Protein AF-A0A453MPT9-F1 (afdb_monomer)

Mean predicted aligned error: 16.96 Å

Sequence (307 aa):
LLLTSSPFHSLRRLLSSQIPPPNPLPHRTSALHTLTMPAQLTAALPSYSPAAKAAGGSSASCTASHFLSYPTRRLRNGVRAQVSTTETAEPAPAAPAKPVKISKKQDEGVVTNKYRPKEPYVGRCLLNTRLTGDNAPGETWHMVFSTEGEVPYREGQSIGVIADGEDKNGKPHKLRLYSIASSALGDFGDSKTVSLCVKRLVYTNDAGEVVKGVCSNFLCDLKPGSEVKITGPVGKEMLMPKDPNATIIMLATGTGIAPFRSFLWKMFFEQHEDYKFNGLAWLFLGVPTSDTLLYKEVWNSVWLYCW

Nearest PDB structures (foldseek):
  1qfy-assembly1_A  TM=9.930E-01  e=3.902E-39  Pisum sativum
  1qga-assembly2_B  TM=1.000E+00  e=2.855E-37  Pisum sativum
  3vo1-assembly2_B  TM=9.955E-01  e=2.399E-37  Zea mays
  3w5u-assembly4_G  TM=9.988E-01  e=4.542E-37  Zea mays
  1frq-assembly1_A  TM=9.993E-01  e=1.042E-35  Spinacia oleracea

Solvent-accessible surface area (backbone atoms only — not comparable to full-atom values): 19860 Å² total; per-residue (Å²): 139,84,90,86,88,87,87,83,79,74,71,77,72,76,73,77,82,81,79,82,85,85,81,83,80,80,85,84,79,85,80,87,78,91,81,82,87,86,81,89,85,89,84,90,81,88,86,90,84,86,88,86,86,85,86,85,84,86,85,86,87,84,85,89,84,90,84,82,90,87,84,92,89,85,89,85,90,85,88,83,86,85,83,88,78,93,73,89,79,74,84,76,78,80,74,80,77,70,90,73,79,86,68,66,39,62,60,81,88,64,54,61,58,76,24,41,90,93,57,46,44,77,26,33,30,67,44,66,45,74,58,36,44,92,86,29,98,57,54,32,29,41,34,33,29,41,41,82,48,75,64,67,49,55,40,28,21,24,35,27,40,37,40,87,66,60,43,101,82,74,40,73,43,75,65,45,78,44,46,26,28,27,28,52,36,14,92,82,66,72,33,29,38,49,27,40,48,46,56,49,43,69,48,67,47,98,88,69,49,81,45,68,39,67,54,37,44,50,62,70,67,50,49,65,73,40,76,43,39,35,22,24,29,35,76,72,84,56,38,51,63,60,58,41,63,48,75,44,79,44,84,25,49,66,60,57,40,15,30,53,44,4,46,49,37,51,48,71,76,47,89,46,96,92,50,66,59,72,40,48,79,45,67,47,62,52,56,97,46,81,44,50,49,68,63,54,72,63,42,58,74,61,79,51,78,82,114

Radius of gyration: 33.03 Å; Cα contacts (8 Å, |Δi|>4): 433; chains: 1; bounding box: 97×91×76 Å

pLDDT: mean 73.42, std 28.48, range [23.48, 98.19]

Foldseek 3Di:
DDDDDDPPPPPPPPPPPDDDDDDDDDDDDDDDDDDDDDDDDDDDDDDDDDDDDDDDDDDDDDDDDDDDDDDDDDDDDDDDDDDDDDDDDDDDPDDPPDPDDDDQFPCVPAWKWPDDPVGFDKWFWADKAWQFDPPAPWTKIKTKIFQQLVAQHAFFWWKWWFFDDADPVRHTRDTDIFTWQAGCCGPVNNNGMTMGIAIWDWDADPVRDIDGDRPRVRRNPHDGGDIIGITIRDDDPRGHGLDLADEAEAEEEQRSCRSVSNVCCCAPVDDDPSHHRPHHYAYEYDYDDPSSPGPVVVCVVVVHDHD

Secondary structure (DSSP, 8-state):
--------SSGGGSSSS--PPPPPPPP-----------------------------------------------------PPPP-----PPPPPPPPP-----SB--TT----SBBTTB-EEEEEEEEEE-S-TTSSS-EEEEEEE-TT-S---TT-EEEEE-SSB-TTSPBPPPEEEEB-S-TTTTTTSSSEEEEEEE--EEE-TTS-EEEPHHHHHHHHPPTT-EEEEEEEE-STTPPBS-TT--EEEEEEGGGGHHHHHHHIIIII---SS----S-EEEEEE-SSGGG-TTHHHHHHTT----

InterPro domains:
  IPR001433 Oxidoreductase FAD/NAD(P)-binding [PF00175] (250-302)
  IPR001709 Flavoprotein pyridine nucleotide cytochrome reductase [PR00371] (153-163)
  IPR001709 Flavoprotein pyridine nucleotide cytochrome reductase [PR00371] (176-183)
  IPR001709 Flavoprotein pyridine nucleotide cytochrome reductase [PR00371] (213-222)
  IPR001709 Flavoprotein pyridine nucleotide cytochrome reductase [PR00371] (249-268)
  IPR001709 Flavoprotein pyridine nucleotide cytochrome reductase [PR00371] (279-288)
  IPR015701 Ferredoxin--NADP reductase [PTHR43314] (74-301)
  IPR017927 FAD-binding domain, ferredoxin reductase-type [PS51384] (118-240)
  IPR017938 Riboflavin synthase-like beta-barrel [SSF63380] (96-241)
  IPR039261 Ferredoxin-NADP reductase (FNR), nucleotide-binding domain [G3DSA:3.40.50.80] (235-303)
  IPR039261 Ferredoxin-NADP reductase (FNR), nucleotide-binding domain [SSF52343] (238-301)

Structure (mmCIF, N/CA/C/O backbone):
data_AF-A0A453MPT9-F1
#
_entry.id   AF-A0A453MPT9-F1
#
loop_
_atom_site.group_PDB
_atom_site.id
_atom_site.type_symbol
_atom_site.label_atom_id
_atom_site.label_alt_id
_atom_site.label_comp_id
_atom_site.label_asym_id
_atom_site.label_entity_id
_atom_site.label_seq_id
_atom_site.pdbx_PDB_ins_code
_atom_site.Cartn_x
_atom_site.Cartn_y
_atom_site.Cartn_z
_atom_site.occupancy
_atom_site.B_iso_or_equiv
_atom_site.auth_seq_id
_atom_site.auth_comp_id
_atom_site.auth_asym_id
_atom_site.auth_atom_id
_atom_site.pdbx_PDB_model_num
ATOM 1 N N . LEU A 1 1 ? 52.810 -19.671 -9.642 1.00 31.64 1 LEU A N 1
ATOM 2 C CA . LEU A 1 1 ? 52.632 -20.724 -10.670 1.00 31.64 1 LEU A CA 1
ATOM 3 C C . LEU A 1 1 ? 51.348 -21.466 -10.314 1.00 31.64 1 LEU A C 1
ATOM 5 O O . LEU A 1 1 ? 51.262 -21.863 -9.168 1.00 31.64 1 LEU A O 1
ATOM 9 N N . LEU A 1 2 ? 50.303 -21.647 -11.118 1.00 32.50 2 LEU A N 1
ATOM 10 C CA . LEU A 1 2 ? 49.997 -21.396 -12.528 1.00 32.50 2 LEU A CA 1
ATOM 11 C C . LEU A 1 2 ? 48.450 -21.373 -12.651 1.00 32.50 2 LEU A C 1
ATOM 13 O O . LEU A 1 2 ? 47.768 -22.084 -11.918 1.00 32.50 2 LEU A O 1
ATOM 17 N N . LEU A 1 3 ? 47.929 -20.539 -13.556 1.00 36.03 3 LEU A N 1
ATOM 18 C CA . LEU A 1 3 ? 46.519 -20.412 -13.959 1.00 36.03 3 LEU A CA 1
ATOM 19 C C . LEU A 1 3 ? 46.036 -21.595 -14.820 1.00 36.03 3 LEU A C 1
ATOM 21 O O . LEU A 1 3 ? 46.853 -22.123 -15.561 1.00 36.03 3 LEU A O 1
ATOM 25 N N . THR A 1 4 ? 44.724 -21.894 -14.824 1.00 34.59 4 THR A N 1
ATOM 26 C CA . THR A 1 4 ? 43.871 -22.291 -15.992 1.00 34.59 4 THR A CA 1
ATOM 27 C C . THR A 1 4 ? 42.385 -22.260 -15.541 1.00 34.59 4 THR A C 1
ATOM 29 O O . THR A 1 4 ? 42.042 -22.878 -14.543 1.00 34.59 4 THR A O 1
ATOM 32 N N . SER A 1 5 ? 41.530 -21.306 -15.945 1.00 35.78 5 SER A N 1
ATOM 33 C CA . SER A 1 5 ? 40.740 -21.118 -17.189 1.00 35.78 5 SER A CA 1
ATOM 34 C C . SER A 1 5 ? 39.529 -22.061 -17.383 1.00 35.78 5 SER A C 1
ATOM 36 O O . SER A 1 5 ? 39.683 -23.238 -17.695 1.00 35.78 5 SER A O 1
ATOM 38 N N . SER A 1 6 ? 38.326 -21.487 -17.256 1.00 37.50 6 SER A N 1
ATOM 39 C CA . SER A 1 6 ? 36.977 -22.050 -17.465 1.00 37.50 6 SER A CA 1
ATOM 40 C C . SER A 1 6 ? 36.623 -22.366 -18.932 1.00 37.50 6 SER A C 1
ATOM 42 O O . SER A 1 6 ? 37.206 -21.765 -19.834 1.00 37.50 6 SER A O 1
ATOM 44 N N . PRO A 1 7 ? 35.524 -23.115 -19.182 1.00 39.53 7 PRO A N 1
ATOM 45 C CA . PRO A 1 7 ? 34.741 -22.947 -20.408 1.00 39.53 7 PRO A CA 1
ATOM 46 C C . PRO A 1 7 ? 33.221 -22.907 -20.127 1.00 39.53 7 PRO A C 1
ATOM 48 O O . PRO A 1 7 ? 32.542 -23.924 -20.175 1.00 39.53 7 PRO A O 1
ATOM 51 N N . PHE A 1 8 ? 32.654 -21.720 -19.877 1.00 38.16 8 PHE A N 1
ATOM 52 C CA . PHE A 1 8 ? 31.188 -21.517 -19.779 1.00 38.16 8 PHE A CA 1
ATOM 53 C C . PHE A 1 8 ? 30.593 -20.764 -20.986 1.00 38.16 8 PHE A C 1
ATOM 55 O O . PHE A 1 8 ? 29.411 -20.436 -21.015 1.00 38.16 8 PHE A O 1
ATOM 62 N N . HIS A 1 9 ? 31.404 -20.494 -22.015 1.00 38.31 9 HIS A N 1
ATOM 63 C CA . HIS A 1 9 ? 31.029 -19.621 -23.134 1.00 38.31 9 HIS A CA 1
ATOM 64 C C . HIS A 1 9 ? 30.411 -20.333 -24.355 1.00 38.31 9 HIS A C 1
ATOM 66 O O . HIS A 1 9 ? 29.986 -19.659 -25.289 1.00 38.31 9 HIS A O 1
ATOM 72 N N . SER A 1 10 ? 30.314 -21.670 -24.367 1.00 37.16 10 SER A N 1
ATOM 73 C CA . SER A 1 10 ? 29.864 -22.413 -25.562 1.00 37.16 10 SER A CA 1
ATOM 74 C C . SER A 1 10 ? 28.363 -22.757 -25.579 1.00 37.16 10 SER A C 1
ATOM 76 O O . SER A 1 10 ? 27.806 -23.036 -26.636 1.00 37.16 10 SER A O 1
ATOM 78 N N . LEU A 1 11 ? 27.649 -22.672 -24.447 1.00 36.50 11 LEU A N 1
ATOM 79 C CA . LEU A 1 11 ? 26.245 -23.117 -24.392 1.00 36.50 11 LEU A CA 1
ATOM 80 C C . LEU A 1 11 ? 25.227 -22.063 -24.873 1.00 36.50 11 LEU A C 1
ATOM 82 O O . LEU A 1 11 ? 24.086 -22.390 -25.183 1.00 36.50 11 LEU A O 1
ATOM 86 N N . ARG A 1 12 ? 25.633 -20.790 -24.982 1.00 39.94 12 ARG A N 1
ATOM 87 C CA . ARG A 1 12 ? 24.727 -19.667 -25.294 1.00 39.94 12 ARG A CA 1
ATOM 88 C C . ARG A 1 12 ? 24.434 -19.483 -26.790 1.00 39.94 12 ARG A C 1
ATOM 90 O O . ARG A 1 12 ? 23.549 -18.709 -27.134 1.00 39.94 12 ARG A O 1
ATOM 97 N N . ARG A 1 13 ? 25.149 -20.182 -27.684 1.00 37.41 13 ARG A N 1
ATOM 98 C CA . ARG A 1 13 ? 24.958 -20.086 -29.149 1.00 37.41 13 ARG A CA 1
ATOM 99 C C . ARG A 1 13 ? 24.081 -21.178 -29.762 1.00 37.41 13 ARG A C 1
ATOM 101 O O . ARG A 1 13 ? 23.668 -21.015 -30.902 1.00 37.41 13 ARG A O 1
ATOM 108 N N . LEU A 1 14 ? 23.766 -22.247 -29.031 1.00 36.59 14 LEU A N 1
ATOM 109 C CA . LEU A 1 14 ? 23.034 -23.404 -29.573 1.00 36.59 14 LEU A CA 1
ATOM 110 C C . LEU A 1 14 ? 21.526 -23.415 -29.273 1.00 36.59 14 LEU A C 1
ATOM 112 O O . LEU A 1 14 ? 20.810 -24.226 -29.842 1.00 36.59 14 LEU A O 1
ATOM 116 N N . LEU A 1 15 ? 21.023 -22.490 -28.449 1.00 36.97 15 LEU A N 1
ATOM 117 C CA . LEU A 1 15 ? 19.592 -22.385 -28.108 1.00 36.97 15 LEU A CA 1
ATOM 118 C C . LEU A 1 15 ? 18.859 -21.229 -28.815 1.00 36.97 15 LEU A C 1
ATOM 120 O O . LEU A 1 15 ? 17.663 -21.055 -28.623 1.00 36.97 15 LEU A O 1
ATOM 124 N N . SER A 1 16 ? 19.551 -20.445 -29.651 1.00 40.00 16 SER A N 1
ATOM 125 C CA . SER A 1 16 ? 18.980 -19.254 -30.305 1.00 40.00 16 SER A CA 1
ATOM 126 C C . SER A 1 16 ? 18.374 -19.514 -31.696 1.00 40.00 16 SER A C 1
ATOM 128 O O . SER A 1 16 ? 17.962 -18.558 -32.349 1.00 40.00 16 SER A O 1
ATOM 130 N N . SER A 1 17 ? 18.334 -20.760 -32.183 1.00 40.44 17 SER A N 1
ATOM 131 C CA . SER A 1 17 ? 17.949 -21.071 -33.573 1.00 40.44 17 SER A CA 1
ATOM 132 C C . SER A 1 17 ? 16.624 -21.822 -33.752 1.00 40.44 17 SER A C 1
ATOM 134 O O . SER A 1 17 ? 16.308 -22.186 -34.881 1.00 40.44 17 SER A O 1
ATOM 136 N N . GLN A 1 18 ? 15.815 -22.030 -32.705 1.00 41.56 18 GLN A N 1
ATOM 137 C CA . GLN A 1 18 ? 14.503 -22.686 -32.844 1.00 41.56 18 GLN A CA 1
ATOM 138 C C . GLN A 1 18 ? 13.386 -22.017 -32.036 1.00 41.56 18 GLN A C 1
ATOM 140 O O . GLN A 1 18 ? 12.886 -22.587 -31.071 1.00 41.56 18 GLN A O 1
ATOM 145 N N . ILE A 1 19 ? 12.953 -20.823 -32.451 1.00 43.88 19 ILE A N 1
ATOM 146 C CA . ILE A 1 19 ? 11.651 -20.274 -32.038 1.00 43.88 19 ILE A CA 1
ATOM 147 C C . ILE A 1 19 ? 10.990 -19.599 -33.258 1.00 43.88 19 ILE A C 1
ATOM 149 O O . ILE A 1 19 ? 11.558 -18.640 -33.782 1.00 43.88 19 ILE A O 1
ATOM 153 N N . PRO A 1 20 ? 9.829 -20.083 -33.749 1.00 49.19 20 PRO A N 1
ATOM 154 C CA . PRO A 1 20 ? 9.064 -19.412 -34.803 1.00 49.19 20 PRO A CA 1
ATOM 155 C C . PRO A 1 20 ? 8.333 -18.161 -34.266 1.00 49.19 20 PRO A C 1
ATOM 157 O O . PRO A 1 20 ? 8.019 -18.104 -33.074 1.00 49.19 20 PRO A O 1
ATOM 160 N N . PRO A 1 21 ? 8.046 -17.150 -35.112 1.00 58.34 21 PRO A N 1
ATOM 161 C CA . PRO A 1 21 ? 7.412 -15.907 -34.671 1.00 58.34 21 PRO A CA 1
ATOM 162 C C . PRO A 1 21 ? 5.945 -16.120 -34.243 1.00 58.34 21 PRO A C 1
ATOM 164 O O . PRO A 1 21 ? 5.265 -16.986 -34.800 1.00 58.34 21 PRO A O 1
ATOM 167 N N . PRO A 1 22 ? 5.422 -15.330 -33.284 1.00 52.31 22 PRO A N 1
ATOM 168 C CA . PRO A 1 22 ? 4.025 -15.420 -32.868 1.00 52.31 22 PRO A CA 1
ATOM 169 C C . PRO A 1 22 ? 3.072 -14.867 -33.942 1.00 52.31 22 PRO A C 1
ATOM 171 O O . PRO A 1 22 ? 3.289 -13.787 -34.493 1.00 52.31 22 PRO A O 1
ATOM 174 N N . ASN A 1 23 ? 1.992 -15.609 -34.210 1.00 47.53 23 ASN A N 1
ATOM 175 C CA . ASN A 1 23 ? 0.897 -15.199 -35.094 1.00 47.53 23 ASN A CA 1
ATOM 176 C C . ASN A 1 23 ? 0.105 -14.008 -34.512 1.00 47.53 23 ASN A C 1
ATOM 178 O O . ASN A 1 23 ? -0.136 -13.973 -33.302 1.00 47.53 23 ASN A O 1
ATOM 182 N N . PRO A 1 24 ? -0.373 -13.071 -35.353 1.00 43.81 24 PRO A N 1
ATOM 183 C CA . PRO A 1 24 ? -1.237 -11.978 -34.917 1.00 43.81 24 PRO A CA 1
ATOM 184 C C . PRO A 1 24 ? -2.656 -12.477 -34.589 1.00 43.81 24 PRO A C 1
ATOM 186 O O . PRO A 1 24 ? -3.247 -13.259 -35.335 1.00 43.81 24 PRO A O 1
ATOM 189 N N . LEU A 1 25 ? -3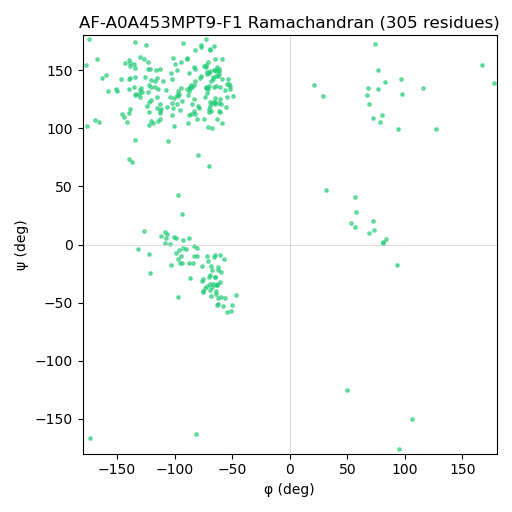.210 -12.013 -33.463 1.00 42.69 25 LEU A N 1
ATOM 190 C CA . LEU A 1 25 ? -4.594 -12.283 -33.049 1.00 42.69 25 LEU A CA 1
ATOM 191 C C . LEU A 1 25 ? -5.609 -11.518 -33.930 1.00 42.69 25 LEU A C 1
ATOM 193 O O . LEU A 1 25 ? -5.308 -10.415 -34.391 1.00 42.69 25 LEU A O 1
ATOM 197 N N . PRO A 1 26 ? -6.814 -12.076 -34.163 1.00 38.81 26 PRO A N 1
ATOM 198 C CA . PRO A 1 26 ? -7.750 -11.574 -35.164 1.00 38.81 26 PRO A CA 1
ATOM 199 C C . PRO A 1 26 ? -8.519 -10.319 -34.724 1.00 38.81 26 PRO A C 1
ATOM 201 O O . PRO A 1 26 ? -8.952 -10.181 -33.580 1.00 38.81 26 PRO A O 1
ATOM 204 N N . HIS A 1 27 ? -8.741 -9.434 -35.698 1.00 33.56 27 HIS A N 1
ATOM 205 C CA . HIS A 1 27 ? -9.574 -8.238 -35.617 1.00 33.56 27 HIS A CA 1
ATOM 206 C C . HIS A 1 27 ? -11.003 -8.560 -35.159 1.00 33.56 27 HIS A C 1
ATOM 208 O O . HIS A 1 27 ? -11.699 -9.369 -35.772 1.00 33.56 27 HIS A O 1
ATOM 214 N N . ARG A 1 28 ? -11.468 -7.873 -34.110 1.00 31.25 28 ARG A N 1
ATOM 215 C CA . ARG A 1 28 ? -12.868 -7.904 -33.679 1.00 31.25 28 ARG A CA 1
ATOM 216 C C . ARG A 1 28 ? -13.636 -6.817 -34.433 1.00 31.25 28 ARG A C 1
ATOM 218 O O . ARG A 1 28 ? -13.485 -5.631 -34.159 1.00 31.25 28 ARG A O 1
ATOM 225 N N . THR A 1 29 ? -14.427 -7.233 -35.412 1.00 30.02 29 THR A N 1
ATOM 226 C CA . THR A 1 29 ? -15.409 -6.411 -36.121 1.00 30.02 29 THR A CA 1
ATOM 227 C C . THR A 1 29 ? -16.571 -6.056 -35.187 1.00 30.02 29 THR A C 1
ATOM 229 O O . THR A 1 29 ? -17.231 -6.934 -34.636 1.00 30.02 29 THR A O 1
ATOM 232 N N . SER A 1 30 ? -16.829 -4.758 -35.004 1.00 29.62 30 SER A N 1
ATOM 233 C CA . SER A 1 30 ? -18.042 -4.251 -34.352 1.00 29.62 30 SER A CA 1
ATOM 234 C C . SER A 1 30 ? -19.231 -4.382 -35.302 1.00 29.62 30 SER A C 1
ATOM 236 O O . SER A 1 30 ? -19.336 -3.633 -36.272 1.00 29.62 30 SER A O 1
ATOM 238 N N . ALA A 1 31 ? -20.139 -5.312 -35.013 1.00 31.73 31 ALA A N 1
ATOM 239 C CA . ALA A 1 31 ? -21.479 -5.317 -35.582 1.00 31.73 31 ALA A CA 1
ATOM 240 C C . ALA A 1 31 ? -22.398 -4.466 -34.692 1.00 31.73 31 ALA A C 1
ATOM 242 O O . ALA A 1 31 ? -22.682 -4.814 -33.546 1.00 31.73 31 ALA A O 1
ATOM 243 N N . LEU A 1 32 ? -22.823 -3.326 -35.235 1.00 30.97 32 LEU A N 1
ATOM 244 C CA . LEU A 1 32 ? -23.905 -2.492 -34.723 1.00 30.97 32 LEU A CA 1
ATOM 245 C C . LEU A 1 32 ? -25.221 -3.270 -34.819 1.00 30.97 32 LEU A C 1
ATOM 247 O O . LEU A 1 32 ? -25.628 -3.652 -35.913 1.00 30.97 32 LEU A O 1
ATOM 251 N N . HIS A 1 33 ? -25.906 -3.459 -33.694 1.00 30.70 33 HIS A N 1
ATOM 252 C CA . HIS A 1 33 ? -27.327 -3.787 -33.689 1.00 30.70 33 HIS A CA 1
ATOM 253 C C . HIS A 1 33 ? -28.075 -2.730 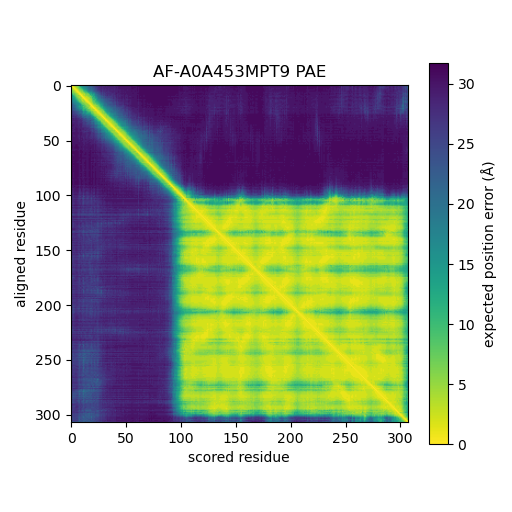-32.880 1.00 30.70 33 HIS A C 1
ATOM 255 O O . HIS A 1 33 ? -28.042 -2.690 -31.652 1.00 30.70 33 HIS A O 1
ATOM 261 N N . THR A 1 34 ? -28.717 -1.845 -33.634 1.00 29.08 34 THR A N 1
ATOM 262 C CA . THR A 1 34 ? -29.721 -0.875 -33.216 1.00 29.08 34 THR A CA 1
ATOM 263 C C . THR A 1 34 ? -30.918 -1.620 -32.636 1.00 29.08 34 THR A C 1
ATOM 265 O O . THR A 1 34 ? -31.530 -2.420 -33.343 1.00 29.08 34 THR A O 1
ATOM 268 N N . LEU A 1 35 ? -31.286 -1.350 -31.382 1.00 30.17 35 LEU A N 1
ATOM 269 C CA . LEU A 1 35 ? -32.606 -1.706 -30.867 1.00 30.17 35 LEU A CA 1
ATOM 270 C C . LEU A 1 35 ? -33.227 -0.540 -30.098 1.00 30.17 35 LEU A C 1
ATOM 272 O O . LEU A 1 35 ? -32.617 0.111 -29.253 1.00 30.17 35 LEU A O 1
ATOM 276 N N . THR A 1 36 ? -34.454 -0.290 -30.520 1.00 28.16 36 THR A N 1
ATOM 277 C CA . THR A 1 36 ? -35.330 0.856 -30.337 1.00 28.16 36 THR A CA 1
ATOM 278 C C . THR A 1 36 ? -35.968 0.884 -28.947 1.00 28.16 36 THR A C 1
ATOM 280 O O . THR A 1 36 ? -36.325 -0.154 -28.394 1.00 28.16 36 THR A O 1
ATOM 283 N N . MET A 1 37 ? -36.153 2.093 -28.410 1.00 32.22 37 MET A N 1
ATOM 284 C CA . MET A 1 37 ? -36.961 2.378 -27.217 1.00 32.22 37 MET A CA 1
ATOM 285 C C . MET A 1 37 ? -38.452 2.075 -27.428 1.00 32.22 37 MET A C 1
ATOM 287 O O . MET A 1 37 ? -38.953 2.177 -28.549 1.00 32.22 37 MET A O 1
ATOM 291 N N . PRO A 1 38 ? -39.196 1.891 -26.327 1.00 37.66 38 PRO A N 1
ATOM 292 C CA . PRO A 1 38 ? -40.437 2.640 -26.187 1.00 37.66 38 PRO A CA 1
ATOM 293 C C . PRO A 1 38 ? -40.525 3.411 -24.863 1.00 37.66 38 PRO A C 1
ATOM 295 O O . PRO A 1 38 ? -39.800 3.176 -23.900 1.00 37.66 38 PRO A O 1
ATOM 298 N N . ALA A 1 39 ? -41.410 4.399 -24.896 1.00 30.80 39 ALA A N 1
ATOM 299 C CA . ALA A 1 39 ? -41.482 5.562 -24.037 1.00 30.80 39 ALA A CA 1
ATOM 300 C C . ALA A 1 39 ? -42.316 5.384 -22.749 1.00 30.80 39 ALA A C 1
ATOM 302 O O . ALA A 1 39 ? -43.237 4.579 -22.696 1.00 30.80 39 ALA A O 1
ATOM 303 N N . GLN A 1 40 ? -42.020 6.287 -21.801 1.00 27.97 40 GLN A N 1
ATOM 304 C CA . GLN A 1 40 ? -42.897 6.946 -20.814 1.00 27.97 40 GLN A CA 1
ATOM 305 C C . GLN A 1 40 ? -43.529 6.143 -19.658 1.00 27.97 40 GLN A C 1
ATOM 307 O O . GLN A 1 40 ? -44.443 5.352 -19.846 1.00 27.97 40 GLN A O 1
A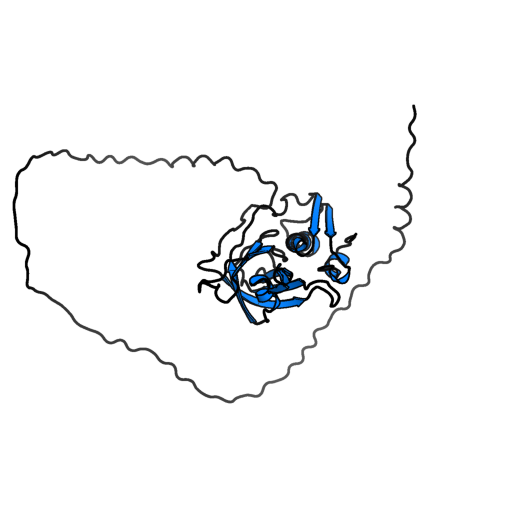TOM 312 N N . LEU A 1 41 ? -43.212 6.579 -18.428 1.00 28.72 41 LEU A N 1
ATOM 313 C CA . LEU A 1 41 ? -44.229 7.167 -17.546 1.00 28.72 41 LEU A CA 1
ATOM 314 C C . LEU A 1 41 ? -43.611 8.214 -16.597 1.00 28.72 41 LEU A C 1
ATOM 316 O O . LEU A 1 41 ? -42.570 8.004 -15.982 1.00 28.72 41 LEU A O 1
ATOM 320 N N . THR A 1 42 ? -44.273 9.363 -16.529 1.00 27.31 42 THR A N 1
ATOM 321 C CA . THR A 1 42 ? -43.977 10.579 -15.764 1.00 27.31 42 THR A CA 1
ATOM 322 C C . THR A 1 42 ? -44.445 10.494 -14.309 1.00 27.31 42 THR A C 1
ATOM 324 O O . THR A 1 42 ? -45.578 10.082 -14.071 1.00 27.31 42 THR A O 1
ATOM 327 N N . ALA A 1 43 ? -43.664 11.021 -13.360 1.00 29.56 43 ALA A N 1
ATOM 328 C CA . ALA A 1 43 ? -44.180 11.546 -12.091 1.00 29.56 43 ALA A CA 1
ATOM 329 C C . ALA A 1 43 ? -43.274 12.675 -11.565 1.00 29.56 43 ALA A C 1
ATOM 331 O O . ALA A 1 43 ? -42.049 12.588 -11.613 1.00 29.56 43 ALA A O 1
ATOM 332 N N . ALA A 1 44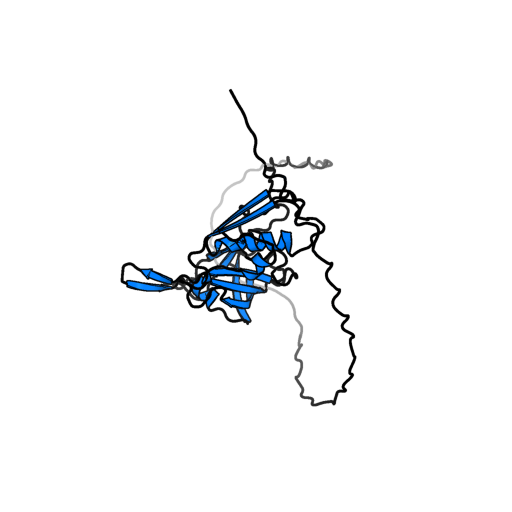 ? -43.917 13.759 -11.138 1.00 28.88 44 ALA A N 1
ATOM 333 C CA . ALA A 1 44 ? -43.367 15.081 -10.877 1.00 28.88 44 ALA A CA 1
ATOM 334 C C . ALA A 1 44 ? -42.720 15.239 -9.486 1.00 28.88 44 ALA A C 1
ATOM 336 O O . ALA A 1 44 ? -43.157 14.625 -8.516 1.00 28.88 44 ALA A O 1
ATOM 337 N N . LEU A 1 45 ? -41.751 16.155 -9.381 1.00 31.03 45 LEU A N 1
ATOM 338 C CA . LEU A 1 45 ? -41.280 16.752 -8.126 1.00 31.03 45 LEU A CA 1
ATOM 339 C C . LEU A 1 45 ? -41.267 18.285 -8.276 1.00 31.03 45 LEU A C 1
ATOM 341 O O . LEU A 1 45 ? -40.772 18.774 -9.295 1.00 31.03 45 LEU A O 1
ATOM 345 N N . PRO A 1 46 ? -41.794 19.058 -7.308 1.00 32.84 46 PRO A N 1
ATOM 346 C CA . PRO A 1 46 ? -41.776 20.513 -7.368 1.00 32.84 46 PRO A CA 1
ATOM 347 C C . PRO A 1 46 ? -40.481 21.111 -6.797 1.00 32.84 46 PRO A C 1
ATOM 349 O O . PRO A 1 46 ? -40.002 20.749 -5.724 1.00 32.84 46 PRO A O 1
ATOM 352 N N . SER A 1 47 ? -39.962 22.085 -7.539 1.00 26.78 47 SER A N 1
ATOM 353 C CA . SER A 1 47 ? -38.923 23.055 -7.187 1.00 26.78 47 SER A CA 1
ATOM 354 C C . SER A 1 47 ? -39.385 24.039 -6.104 1.00 26.78 47 SER A C 1
ATOM 356 O O . SER A 1 47 ? -40.517 24.520 -6.174 1.00 26.78 47 SER A O 1
ATOM 358 N N . TYR A 1 48 ? -38.501 24.423 -5.172 1.00 25.97 48 TYR A N 1
ATOM 359 C CA . TYR A 1 48 ? -38.776 25.481 -4.190 1.00 25.97 48 TYR A CA 1
ATOM 360 C C . TYR A 1 48 ? -37.571 26.402 -3.938 1.00 25.97 48 TYR A C 1
ATOM 362 O O . TYR A 1 48 ? -36.553 25.984 -3.390 1.00 25.97 48 TYR A O 1
ATOM 370 N N . SER A 1 49 ? -37.720 27.666 -4.341 1.00 29.17 49 SER A N 1
ATOM 371 C CA . SER A 1 49 ? -37.156 28.930 -3.808 1.00 29.17 49 SER A CA 1
ATOM 372 C C . SER A 1 49 ? -37.408 30.022 -4.864 1.00 29.17 49 SER A C 1
ATOM 374 O O . SER A 1 49 ? -37.503 29.655 -6.036 1.00 29.17 49 SER A O 1
ATOM 376 N N . PRO A 1 50 ? -37.498 31.335 -4.547 1.00 38.03 50 PRO A N 1
ATOM 377 C CA . PRO A 1 50 ? -37.062 32.029 -3.326 1.00 38.03 50 PRO A CA 1
ATOM 378 C C . PRO A 1 50 ? -38.111 33.017 -2.750 1.00 38.03 50 PRO A C 1
ATOM 380 O O . PRO A 1 50 ? -39.119 33.322 -3.381 1.00 38.03 50 PRO A O 1
ATOM 383 N N . ALA A 1 51 ? -37.848 33.601 -1.576 1.00 29.47 51 ALA A N 1
ATOM 384 C CA . ALA A 1 51 ? -38.525 34.831 -1.154 1.00 29.47 51 ALA A CA 1
ATOM 385 C C . ALA A 1 51 ? -37.588 35.725 -0.331 1.00 29.47 51 ALA A C 1
ATOM 387 O O . ALA A 1 51 ? -37.216 35.402 0.794 1.00 29.47 51 ALA A O 1
ATOM 388 N N . ALA A 1 52 ? -37.241 36.871 -0.913 1.00 28.00 52 ALA A N 1
ATOM 389 C CA . ALA A 1 52 ? -36.683 38.033 -0.238 1.00 28.00 52 ALA A CA 1
ATOM 390 C C . ALA A 1 52 ? -37.798 39.077 -0.069 1.00 28.00 52 ALA A C 1
ATOM 392 O O . ALA A 1 52 ? -38.605 39.265 -0.983 1.00 28.00 52 ALA A O 1
ATOM 393 N N . LYS A 1 53 ? -37.825 39.801 1.056 1.00 27.62 53 LYS A N 1
ATOM 394 C CA . LYS A 1 53 ? -38.519 41.093 1.154 1.00 27.62 53 LYS A CA 1
ATOM 395 C C . LYS A 1 53 ? -37.803 42.045 2.113 1.00 27.62 53 LYS A C 1
ATOM 397 O O . LYS A 1 53 ? -37.232 41.630 3.113 1.00 27.62 53 LYS A O 1
ATOM 402 N N . ALA A 1 54 ? -37.815 43.307 1.702 1.00 26.44 54 ALA A N 1
ATOM 403 C CA . ALA A 1 54 ? -36.990 44.434 2.116 1.00 26.44 54 ALA A CA 1
ATOM 404 C C . ALA A 1 54 ? -37.430 45.172 3.404 1.00 26.44 54 ALA A C 1
ATOM 406 O O . ALA A 1 54 ? -38.589 45.089 3.797 1.00 26.44 54 ALA A O 1
ATOM 407 N N . ALA A 1 55 ? -36.508 46.025 3.890 1.00 26.91 55 ALA A N 1
ATOM 408 C CA . ALA A 1 55 ? -36.667 47.478 4.136 1.00 26.91 55 ALA A CA 1
ATOM 409 C C . ALA A 1 55 ? -36.581 48.022 5.587 1.00 26.91 55 ALA A C 1
ATOM 411 O O . ALA A 1 55 ? -37.266 47.552 6.486 1.00 26.91 55 ALA A O 1
ATOM 412 N N . GLY A 1 56 ? -35.820 49.129 5.716 1.00 24.75 56 GLY A N 1
ATOM 413 C CA . GLY A 1 56 ? -35.836 50.142 6.797 1.00 24.75 56 GLY A CA 1
ATOM 414 C C . GLY A 1 56 ? -34.762 49.936 7.879 1.00 24.75 56 GLY A C 1
ATOM 415 O O . GLY A 1 56 ? -34.635 48.842 8.395 1.00 24.75 56 GLY A O 1
ATOM 416 N N . GLY A 1 57 ? -33.915 50.879 8.307 1.00 24.00 57 GLY A N 1
ATOM 417 C CA . GLY A 1 57 ? -33.903 52.335 8.178 1.00 24.00 57 GLY A CA 1
ATOM 418 C C . GLY A 1 57 ? -33.756 53.004 9.560 1.00 24.00 57 GLY A C 1
ATOM 419 O O . GLY A 1 57 ? -34.753 53.191 10.238 1.00 24.00 57 GLY A O 1
ATOM 420 N N . SER A 1 58 ? -32.527 53.424 9.904 1.00 24.77 58 SER A N 1
ATOM 421 C CA . SER A 1 58 ? -32.133 54.568 10.773 1.00 24.77 58 SER A CA 1
ATOM 422 C C . SER A 1 58 ? -32.382 54.633 12.309 1.00 24.77 58 SER A C 1
ATOM 424 O O . SER A 1 58 ? -33.484 54.477 12.811 1.00 24.77 58 SER A O 1
ATOM 426 N N . SER A 1 59 ? -31.294 55.069 12.979 1.00 27.61 59 SER A N 1
ATOM 427 C CA . SER A 1 59 ? -31.144 56.041 14.094 1.00 27.61 59 SER A CA 1
ATOM 428 C C . SER A 1 59 ? -31.409 55.691 15.578 1.00 27.61 59 SER A C 1
ATOM 430 O O . SER A 1 59 ? -32.542 55.639 16.028 1.00 27.61 59 SER A O 1
ATOM 432 N N . ALA A 1 60 ? -30.291 55.684 16.324 1.00 27.47 60 ALA A N 1
ATOM 433 C CA . ALA A 1 60 ? -29.918 56.577 17.443 1.00 27.47 60 ALA A CA 1
ATOM 434 C C . ALA A 1 60 ? -30.500 56.448 18.877 1.00 27.47 60 ALA A C 1
ATOM 436 O O . ALA A 1 60 ? -31.699 56.538 19.116 1.00 27.47 60 ALA A O 1
ATOM 437 N N . SER A 1 61 ? -29.539 56.529 19.821 1.00 25.95 61 SER A N 1
ATOM 438 C CA . SER A 1 61 ? -29.614 56.981 21.231 1.00 25.95 61 SER A CA 1
ATOM 439 C C . SER A 1 61 ? -30.227 55.996 22.241 1.00 25.95 61 SER A C 1
ATOM 441 O O . SER A 1 61 ? -31.103 55.226 21.887 1.00 25.95 61 SER A O 1
ATOM 443 N N . CYS A 1 62 ? -29.888 55.947 23.532 1.00 23.48 62 CYS A N 1
ATOM 444 C CA . CYS A 1 62 ? -28.827 56.476 24.401 1.00 23.48 62 CYS A CA 1
ATOM 445 C C . CYS A 1 62 ? -29.064 55.843 25.797 1.00 23.48 62 CYS A C 1
ATOM 447 O O . CYS A 1 62 ? -30.096 55.218 26.017 1.00 23.48 62 CYS A O 1
ATOM 449 N N . THR A 1 63 ? -28.167 56.138 26.747 1.00 29.41 63 THR A N 1
ATOM 450 C CA . THR A 1 63 ? -28.187 55.880 28.212 1.00 29.41 63 THR A CA 1
ATOM 451 C C . THR A 1 63 ? -27.482 54.583 28.650 1.00 29.41 63 THR A C 1
ATOM 453 O O . THR A 1 63 ? -27.919 53.488 28.330 1.00 29.41 63 THR A O 1
ATOM 456 N N . ALA A 1 64 ? -26.229 54.648 29.131 1.00 31.56 64 ALA A N 1
ATOM 457 C CA . ALA A 1 64 ? -25.710 55.205 30.403 1.00 31.56 64 ALA A CA 1
ATOM 458 C C . ALA A 1 64 ? -25.871 54.194 31.550 1.00 31.56 64 ALA A C 1
ATOM 460 O O . ALA A 1 64 ? -26.915 53.576 31.660 1.00 31.56 64 ALA A O 1
ATOM 461 N N . SER A 1 65 ? -24.964 53.978 32.497 1.00 31.20 65 SER A N 1
ATOM 462 C CA . SER A 1 65 ? -23.569 54.329 32.803 1.00 31.20 65 SER A CA 1
ATOM 463 C C . SER A 1 65 ? -23.293 53.572 34.113 1.00 31.20 65 SER A C 1
ATOM 465 O O . SER A 1 65 ? -24.234 53.364 34.864 1.00 31.20 65 SER A O 1
ATOM 467 N N . HIS A 1 66 ? -22.049 53.218 34.440 1.00 31.78 66 HIS A N 1
ATOM 468 C CA . HIS A 1 66 ? -21.471 53.492 35.769 1.00 31.78 66 HIS A CA 1
ATOM 469 C C . HIS A 1 66 ? -20.001 53.055 35.793 1.00 31.78 66 HIS A C 1
ATOM 471 O O . HIS A 1 66 ? -19.663 51.884 35.922 1.00 31.78 66 HIS A O 1
ATOM 477 N N . PHE A 1 67 ? -19.133 54.056 35.672 1.00 28.05 67 PHE A N 1
ATOM 478 C CA . PHE A 1 67 ? -17.721 54.030 36.034 1.00 28.05 67 PHE A CA 1
ATOM 479 C C . PHE A 1 67 ? -17.497 55.287 36.893 1.00 28.05 67 PHE A C 1
ATOM 481 O O . PHE A 1 67 ? -17.871 56.382 36.474 1.00 28.05 67 PHE A O 1
ATOM 488 N N . LEU A 1 68 ? -16.926 55.137 38.090 1.00 29.61 68 LEU A N 1
ATOM 489 C CA . LEU A 1 68 ? -16.281 56.208 38.867 1.00 29.61 68 LEU A CA 1
ATOM 490 C C . LEU A 1 68 ? -14.772 55.865 38.875 1.00 29.61 68 LEU A C 1
ATOM 492 O O . LEU A 1 68 ? -14.436 54.731 39.197 1.00 29.61 68 LEU A O 1
ATOM 496 N N . SER A 1 69 ? -13.861 56.673 38.300 1.00 28.94 69 SER A N 1
ATOM 497 C CA . SER A 1 69 ? -13.257 57.932 38.819 1.00 28.94 69 SER A CA 1
ATOM 498 C C . SER A 1 69 ? -12.350 57.689 40.038 1.00 28.94 69 SER A C 1
ATOM 500 O O . SER A 1 69 ? -12.830 57.091 40.989 1.00 28.94 69 SER A O 1
ATOM 502 N N . TYR A 1 70 ? -11.082 58.115 40.190 1.00 28.81 70 TYR A N 1
ATOM 503 C CA . TYR A 1 70 ? -10.100 59.072 39.592 1.00 28.81 70 TYR A CA 1
ATOM 504 C C . TYR A 1 70 ? -8.728 58.791 40.339 1.00 28.81 70 TYR A C 1
ATOM 506 O O . TYR A 1 70 ? -8.720 57.826 41.106 1.00 28.81 70 TYR A O 1
ATOM 514 N N . PRO A 1 71 ? -7.602 59.575 40.324 1.00 41.56 71 PRO A N 1
ATOM 515 C CA . PRO A 1 71 ? -7.118 60.668 39.452 1.00 41.56 71 PRO A CA 1
ATOM 516 C C . PRO A 1 71 ? -5.598 60.705 39.050 1.00 41.56 71 PRO A C 1
ATOM 518 O O . PRO A 1 71 ? -4.704 60.254 39.751 1.00 41.56 71 PRO A O 1
ATOM 521 N N . THR A 1 72 ? -5.354 61.383 37.914 1.00 30.95 72 THR A N 1
ATOM 522 C CA . THR A 1 72 ? -4.302 62.350 37.461 1.00 30.95 72 THR A CA 1
ATOM 523 C C . THR A 1 72 ? -2.896 62.502 38.106 1.00 30.95 72 THR A C 1
ATOM 525 O O . THR A 1 72 ? -2.810 62.832 39.285 1.00 30.95 72 THR A O 1
ATOM 528 N N . ARG A 1 73 ? -1.829 62.643 37.271 1.00 29.69 73 ARG A N 1
ATOM 529 C CA . ARG A 1 73 ? -1.176 63.947 36.900 1.00 29.69 73 ARG A CA 1
ATOM 530 C C . ARG A 1 73 ? 0.080 63.865 35.975 1.00 29.69 73 ARG A C 1
ATOM 532 O O . ARG A 1 73 ? 1.016 63.138 36.263 1.00 29.69 73 ARG A O 1
ATOM 539 N N . ARG A 1 74 ? 0.113 64.818 35.016 1.00 28.80 74 ARG A N 1
ATOM 540 C CA . ARG A 1 74 ? 1.221 65.658 34.451 1.00 28.80 74 ARG A CA 1
ATOM 541 C C . ARG A 1 74 ? 2.255 65.141 33.409 1.00 28.80 74 ARG A C 1
ATOM 543 O O . ARG A 1 74 ? 3.256 64.534 33.747 1.00 28.80 74 ARG A O 1
ATOM 550 N N . LEU A 1 75 ? 2.038 65.616 32.167 1.00 31.89 75 LEU A N 1
ATOM 551 C CA . LEU A 1 75 ? 2.915 66.340 31.204 1.00 31.89 75 LEU A CA 1
ATOM 552 C C . LEU A 1 75 ? 4.451 66.143 31.185 1.00 31.89 75 LEU A C 1
ATOM 554 O O . LEU A 1 75 ? 5.124 66.578 32.118 1.00 31.89 75 LEU A O 1
ATOM 558 N N . ARG A 1 76 ? 5.000 65.840 29.987 1.00 27.89 76 ARG A N 1
ATOM 559 C CA . ARG A 1 76 ? 5.986 66.709 29.287 1.00 27.89 76 ARG A CA 1
ATOM 560 C C . ARG A 1 76 ? 6.150 66.373 27.787 1.00 27.89 76 ARG A C 1
ATOM 562 O O . ARG A 1 76 ? 6.109 65.215 27.398 1.00 27.89 76 ARG A O 1
ATOM 569 N N . ASN A 1 77 ? 6.337 67.428 26.987 1.00 29.48 77 ASN A N 1
ATOM 570 C CA . ASN A 1 77 ? 6.505 67.482 25.526 1.00 29.48 77 ASN A CA 1
ATOM 571 C C . ASN A 1 77 ? 7.759 66.777 24.973 1.00 29.48 77 ASN A C 1
ATOM 573 O O . ASN A 1 77 ? 8.818 66.829 25.593 1.00 29.48 77 ASN A O 1
ATOM 577 N N . GLY A 1 78 ? 7.665 66.324 23.716 1.00 29.47 78 GLY A N 1
ATOM 578 C CA . GLY A 1 78 ? 8.801 66.089 22.818 1.00 29.47 78 GLY A CA 1
ATOM 579 C C . GLY A 1 78 ? 8.346 65.924 21.362 1.00 29.47 78 GLY A C 1
ATOM 580 O O . GLY A 1 78 ? 7.785 64.896 21.005 1.00 29.47 78 GLY A O 1
ATOM 581 N N . VAL A 1 79 ? 8.566 66.945 20.530 1.00 29.91 79 VAL A N 1
ATOM 582 C CA . VAL A 1 79 ? 8.335 66.949 19.072 1.00 29.91 79 VAL A CA 1
ATOM 583 C C . VAL A 1 79 ? 9.644 66.590 18.362 1.00 29.91 79 VAL A C 1
ATOM 585 O O . VAL A 1 79 ? 10.659 67.212 18.668 1.00 29.91 79 VAL A O 1
ATOM 588 N N . ARG A 1 80 ? 9.622 65.699 17.356 1.00 27.61 80 ARG A N 1
ATOM 589 C CA . ARG A 1 80 ? 10.471 65.838 16.152 1.00 27.61 80 ARG A CA 1
ATOM 590 C C . ARG A 1 80 ? 9.910 65.060 14.953 1.00 27.61 80 ARG A C 1
ATOM 592 O O . ARG A 1 80 ? 9.519 63.907 15.075 1.00 27.61 80 ARG A O 1
ATOM 599 N N . ALA A 1 81 ? 9.869 65.757 13.820 1.00 28.86 81 ALA A N 1
ATOM 600 C CA . ALA A 1 81 ? 9.297 65.387 12.530 1.00 28.86 81 ALA A CA 1
ATOM 601 C C . ALA A 1 81 ? 9.977 64.190 11.837 1.00 28.86 81 ALA A C 1
ATOM 603 O O . ALA A 1 81 ? 11.192 64.022 11.945 1.00 28.86 81 ALA A O 1
ATOM 604 N N . GLN A 1 82 ? 9.200 63.424 11.060 1.00 29.67 82 GLN A N 1
ATOM 605 C CA . GLN A 1 82 ? 9.711 62.483 10.060 1.00 29.67 82 GLN A CA 1
ATOM 606 C C . GLN A 1 82 ? 9.783 63.173 8.691 1.00 29.67 82 GLN A C 1
ATOM 608 O O . GLN A 1 82 ? 8.790 63.708 8.200 1.00 29.67 82 GLN A O 1
ATOM 613 N N . VAL A 1 83 ? 10.979 63.174 8.106 1.00 28.25 83 VAL A N 1
ATOM 614 C CA . VAL A 1 83 ? 11.255 63.589 6.727 1.00 28.25 83 VAL A CA 1
ATOM 615 C C . VAL A 1 83 ? 11.059 62.374 5.824 1.00 28.25 83 VAL A C 1
ATOM 617 O O . VAL A 1 83 ? 11.545 61.289 6.130 1.00 28.25 83 VAL A O 1
ATOM 620 N N . SER A 1 84 ? 10.322 62.576 4.733 1.00 29.94 84 SER A N 1
ATOM 621 C CA . SER A 1 84 ? 10.079 61.598 3.676 1.00 29.94 84 SER A CA 1
ATOM 622 C C . SER A 1 84 ? 11.255 61.603 2.696 1.00 29.94 84 SER A C 1
ATOM 624 O O . SER A 1 84 ? 11.587 62.656 2.153 1.00 29.94 84 SER A O 1
ATOM 626 N N . THR A 1 85 ? 11.872 60.447 2.460 1.00 27.33 85 THR A N 1
ATOM 627 C CA . THR A 1 85 ? 12.819 60.223 1.360 1.00 27.33 85 THR A CA 1
ATOM 628 C C . THR A 1 85 ? 12.312 59.071 0.506 1.00 27.33 85 THR A C 1
ATOM 630 O O . THR A 1 85 ? 12.225 57.931 0.956 1.00 27.33 85 THR A O 1
ATOM 633 N N . THR A 1 86 ? 11.948 59.393 -0.730 1.00 30.58 86 THR A N 1
ATOM 634 C CA . THR A 1 86 ? 11.757 58.451 -1.832 1.00 30.58 86 THR A CA 1
ATOM 635 C C . THR A 1 86 ? 13.117 57.901 -2.258 1.00 30.58 86 THR A C 1
ATOM 637 O O . THR A 1 86 ? 13.925 58.655 -2.795 1.00 30.58 86 THR A O 1
ATOM 640 N N . GLU A 1 87 ? 13.351 56.605 -2.058 1.00 34.19 87 GLU A N 1
ATOM 641 C CA . GLU A 1 87 ? 14.448 55.865 -2.688 1.00 34.19 87 GLU A CA 1
ATOM 642 C C . GLU A 1 87 ? 13.882 54.713 -3.522 1.00 34.19 87 GLU A C 1
ATOM 644 O O . GLU A 1 87 ? 13.102 53.880 -3.058 1.00 34.19 87 GLU A O 1
ATOM 649 N N . THR A 1 88 ? 14.264 54.725 -4.794 1.00 33.00 88 THR A N 1
ATOM 650 C CA . THR A 1 88 ? 14.031 53.697 -5.803 1.00 33.00 88 THR A CA 1
ATOM 651 C C . THR A 1 88 ? 14.706 52.396 -5.363 1.00 33.00 88 THR A C 1
ATOM 653 O O . THR A 1 88 ? 15.928 52.343 -5.267 1.00 33.00 88 THR A O 1
ATOM 656 N N . ALA A 1 89 ? 13.930 51.345 -5.089 1.00 34.12 89 ALA A N 1
ATOM 657 C CA . ALA A 1 89 ? 14.467 50.038 -4.719 1.00 34.12 89 ALA A CA 1
ATOM 658 C C . ALA A 1 89 ? 14.862 49.229 -5.970 1.00 34.12 89 ALA A C 1
ATOM 660 O O . ALA A 1 89 ? 14.006 48.847 -6.770 1.00 34.12 89 ALA A O 1
ATOM 661 N N . GLU A 1 90 ? 16.159 48.957 -6.116 1.00 39.66 90 GLU A N 1
ATOM 662 C CA . GLU A 1 90 ? 16.697 47.891 -6.970 1.00 39.66 90 GLU A CA 1
ATOM 663 C C . GLU A 1 90 ? 16.200 46.504 -6.506 1.00 39.66 90 GLU A C 1
ATOM 665 O O . GLU A 1 90 ? 15.924 46.304 -5.317 1.00 39.66 90 GLU A O 1
ATOM 670 N N . PRO A 1 91 ? 16.076 45.518 -7.418 1.00 41.38 91 PRO A N 1
ATOM 671 C CA . PRO A 1 91 ? 15.590 44.189 -7.074 1.00 41.38 91 PRO A CA 1
ATOM 672 C C . PRO A 1 91 ? 16.562 43.485 -6.121 1.00 41.38 91 PRO A C 1
ATOM 674 O O . PRO A 1 91 ? 17.753 43.346 -6.398 1.00 41.38 91 PRO A O 1
ATOM 677 N N . ALA A 1 92 ? 16.028 43.019 -4.991 1.00 39.44 92 ALA A N 1
ATOM 678 C CA . ALA A 1 92 ? 16.772 42.280 -3.981 1.00 39.44 92 ALA A CA 1
ATOM 679 C C . ALA A 1 92 ? 17.496 41.059 -4.592 1.00 39.44 92 ALA A C 1
ATOM 681 O O . ALA A 1 92 ? 16.897 40.330 -5.391 1.00 39.44 92 ALA A O 1
ATOM 682 N N . PRO A 1 93 ? 18.757 40.786 -4.206 1.00 45.38 93 PRO A N 1
ATOM 683 C CA . PRO A 1 93 ? 19.480 39.619 -4.687 1.00 45.38 93 PRO A CA 1
ATOM 684 C C . PRO A 1 93 ? 18.779 38.341 -4.216 1.00 45.38 93 PRO A C 1
ATOM 686 O O . PRO A 1 93 ? 18.356 38.230 -3.062 1.00 45.38 93 PRO A O 1
ATOM 689 N N . ALA A 1 94 ? 18.648 37.376 -5.130 1.00 55.91 94 ALA A N 1
ATOM 690 C CA . ALA A 1 94 ? 18.072 36.067 -4.853 1.00 55.91 94 ALA A CA 1
ATOM 691 C C . ALA A 1 94 ? 18.721 35.454 -3.603 1.00 55.91 94 ALA A C 1
ATOM 693 O O . ALA A 1 94 ? 19.947 35.381 -3.495 1.00 55.91 94 ALA A O 1
ATOM 694 N N . ALA A 1 95 ? 17.884 35.031 -2.651 1.00 57.28 95 ALA A N 1
ATOM 695 C CA . ALA A 1 95 ? 18.335 34.409 -1.415 1.00 57.28 95 ALA A CA 1
ATOM 696 C C . ALA A 1 95 ? 19.291 33.240 -1.726 1.00 57.28 95 ALA A C 1
ATOM 698 O O . ALA A 1 95 ? 18.994 32.442 -2.623 1.00 57.28 95 ALA A O 1
ATOM 699 N N . PRO A 1 96 ? 20.418 33.105 -1.003 1.00 46.91 96 PRO A N 1
ATOM 700 C CA . PRO A 1 96 ? 21.389 32.057 -1.272 1.00 46.91 96 PRO A CA 1
ATOM 701 C C . PRO A 1 96 ? 20.710 30.695 -1.129 1.00 46.91 96 PRO A C 1
ATOM 703 O O . PRO A 1 96 ? 20.149 30.366 -0.078 1.00 46.91 96 PRO A O 1
ATOM 706 N N . ALA A 1 97 ? 20.731 29.917 -2.212 1.00 57.84 97 ALA A N 1
ATOM 707 C CA . ALA A 1 97 ? 20.193 28.569 -2.228 1.00 57.84 97 ALA A CA 1
ATOM 708 C C . ALA A 1 97 ? 20.872 27.762 -1.114 1.00 57.84 97 ALA A C 1
ATOM 710 O O . ALA A 1 97 ? 22.092 27.587 -1.106 1.00 57.84 97 ALA A O 1
ATOM 711 N N . LYS A 1 98 ? 20.077 27.291 -0.145 1.00 56.97 98 LYS A N 1
ATOM 712 C CA . LYS A 1 98 ? 20.554 26.353 0.878 1.00 56.97 98 LYS A CA 1
ATOM 713 C C . LYS A 1 98 ? 21.212 25.171 0.156 1.00 56.97 98 LYS A C 1
ATOM 715 O O . LYS A 1 98 ? 20.644 24.731 -0.842 1.00 56.97 98 LYS A O 1
ATOM 720 N N . PRO A 1 99 ? 22.359 24.645 0.622 1.00 45.00 99 PRO A N 1
ATOM 721 C CA . PRO A 1 99 ? 23.039 23.547 -0.055 1.00 45.00 99 PRO A CA 1
ATOM 722 C C . PRO A 1 99 ? 22.092 22.345 -0.143 1.00 45.00 99 PRO A C 1
ATOM 724 O O . PRO A 1 99 ? 21.804 21.681 0.854 1.00 45.00 99 PRO A O 1
ATOM 727 N N . VAL A 1 100 ? 21.544 22.109 -1.336 1.00 59.88 100 VAL A N 1
ATOM 728 C CA . VAL A 1 100 ? 20.613 21.011 -1.586 1.00 59.88 100 VAL A CA 1
ATOM 729 C C . VAL A 1 100 ? 21.446 19.747 -1.726 1.00 59.88 100 VAL A C 1
ATOM 731 O O . VAL A 1 100 ? 22.287 19.632 -2.616 1.00 59.88 100 VAL A O 1
ATOM 734 N N . LYS A 1 101 ? 21.231 18.786 -0.827 1.00 68.19 101 LYS A N 1
ATOM 735 C CA . LYS A 1 101 ? 21.835 17.457 -0.932 1.00 68.19 101 LYS A CA 1
ATOM 736 C C . LYS A 1 101 ? 21.352 16.819 -2.238 1.00 68.19 101 LYS A C 1
ATOM 738 O O . LYS A 1 101 ? 20.165 16.541 -2.369 1.00 68.19 101 LYS A O 1
ATOM 743 N N . ILE A 1 102 ? 22.259 16.595 -3.190 1.00 71.62 102 ILE A N 1
ATOM 744 C CA . ILE A 1 102 ? 21.937 15.946 -4.468 1.00 71.62 102 ILE A CA 1
ATOM 745 C C . ILE A 1 102 ? 21.473 14.516 -4.171 1.00 71.62 102 ILE A C 1
ATOM 747 O O . ILE A 1 102 ? 22.260 13.658 -3.763 1.00 71.62 102 ILE A O 1
ATOM 751 N N . SER A 1 103 ? 20.175 14.270 -4.328 1.00 77.62 103 SER A N 1
ATOM 752 C CA . SER A 1 103 ? 19.580 12.950 -4.158 1.00 77.62 103 SER A CA 1
ATOM 753 C C . SER A 1 103 ? 19.669 12.162 -5.458 1.00 77.62 103 SER A C 1
ATOM 755 O O . SER A 1 103 ? 19.332 12.658 -6.532 1.00 77.62 103 SER A O 1
ATOM 757 N N . LYS A 1 104 ? 20.076 10.895 -5.355 1.00 84.31 104 LYS A N 1
ATOM 758 C CA . LYS A 1 104 ? 20.036 9.938 -6.472 1.00 84.31 104 LYS A CA 1
ATOM 759 C C . LYS A 1 104 ? 18.638 9.340 -6.687 1.00 84.31 104 LYS A C 1
ATOM 761 O O . LYS A 1 104 ? 18.469 8.538 -7.600 1.00 84.31 104 LYS A O 1
ATOM 766 N N . LYS A 1 105 ? 17.659 9.680 -5.840 1.00 85.94 105 LYS A N 1
ATOM 767 C CA . LYS A 1 105 ? 16.286 9.148 -5.860 1.00 85.94 105 LYS A CA 1
ATOM 768 C C . LYS A 1 105 ? 15.330 10.129 -6.539 1.00 85.94 105 LYS A C 1
ATOM 770 O O . LYS A 1 105 ? 15.609 11.318 -6.535 1.00 85.94 105 LYS A O 1
ATOM 775 N N . GLN A 1 106 ? 14.212 9.657 -7.085 1.00 82.25 106 GLN A N 1
ATOM 776 C CA . GLN A 1 106 ? 13.156 10.445 -7.734 1.00 82.25 106 GLN A CA 1
ATOM 777 C C . GLN A 1 106 ? 12.371 11.286 -6.710 1.00 82.25 106 GLN A C 1
ATOM 779 O O . GLN A 1 106 ? 11.208 11.021 -6.417 1.00 82.25 106 GLN A O 1
ATOM 784 N N . ASP A 1 107 ? 13.033 12.284 -6.127 1.00 83.94 107 ASP A N 1
ATOM 785 C CA . ASP A 1 107 ? 12.516 13.156 -5.070 1.00 83.94 107 ASP A CA 1
ATOM 786 C C . ASP A 1 107 ? 11.901 14.468 -5.577 1.00 83.94 107 ASP A C 1
ATOM 788 O O . ASP A 1 107 ? 11.229 15.174 -4.819 1.00 83.94 107 ASP A O 1
ATOM 792 N N . GLU A 1 108 ? 12.084 14.769 -6.860 1.00 83.19 108 GLU A N 1
ATOM 793 C CA . GLU A 1 108 ? 11.469 15.908 -7.536 1.00 83.19 108 GLU A CA 1
ATOM 794 C C . GLU A 1 108 ? 9.941 15.799 -7.492 1.00 83.19 108 GLU A C 1
ATOM 796 O O . GLU A 1 108 ? 9.359 14.776 -7.856 1.00 83.19 108 GLU A O 1
ATOM 801 N N . GLY A 1 109 ? 9.293 16.849 -6.981 1.00 82.69 109 GLY A N 1
ATOM 802 C CA . GLY A 1 109 ? 7.835 16.913 -6.858 1.00 82.69 109 GLY A CA 1
ATOM 803 C C . GLY A 1 109 ? 7.220 15.955 -5.830 1.00 82.69 109 GLY A C 1
ATOM 804 O O . GLY A 1 109 ? 5.999 15.830 -5.791 1.00 82.69 109 GLY A O 1
ATOM 805 N N . VAL A 1 110 ? 8.012 15.278 -4.984 1.00 89.25 110 VAL A N 1
ATOM 806 C CA . VAL A 1 110 ? 7.461 14.320 -4.011 1.00 89.25 110 VAL A CA 1
ATOM 807 C C . VAL A 1 110 ? 6.651 15.031 -2.929 1.00 89.25 110 VAL A C 1
ATOM 809 O O . VAL A 1 110 ? 7.190 15.753 -2.082 1.00 89.25 110 VAL A O 1
ATOM 812 N N . VAL A 1 111 ? 5.349 14.749 -2.920 1.00 93.56 111 VAL A N 1
ATOM 813 C CA . VAL A 1 111 ? 4.402 15.236 -1.919 1.00 93.56 111 VAL A CA 1
ATOM 814 C C . VAL A 1 111 ? 4.452 14.344 -0.681 1.00 93.56 111 VAL A C 1
ATOM 816 O O . VAL A 1 111 ? 4.504 13.116 -0.758 1.00 93.56 111 VAL A O 1
ATOM 819 N N . THR A 1 112 ? 4.439 14.970 0.494 1.00 93.94 112 THR A N 1
ATOM 820 C CA . THR A 1 112 ? 4.331 14.267 1.776 1.00 93.94 112 THR A CA 1
ATOM 821 C C . THR A 1 112 ? 3.387 15.008 2.712 1.00 93.94 112 THR A C 1
ATOM 823 O O . THR A 1 112 ? 3.436 16.233 2.769 1.00 93.94 112 THR A O 1
ATOM 826 N N . ASN A 1 113 ? 2.602 14.274 3.502 1.00 94.06 113 ASN A N 1
ATOM 827 C CA . ASN A 1 113 ? 1.672 14.787 4.511 1.00 94.06 113 ASN A CA 1
ATOM 828 C C . ASN A 1 113 ? 0.619 15.773 3.964 1.00 94.06 113 ASN A C 1
ATOM 830 O O . ASN A 1 113 ? 0.320 16.759 4.640 1.00 94.06 113 ASN A O 1
ATOM 834 N N . LYS A 1 114 ? 0.053 15.512 2.771 1.00 95.62 114 LYS A N 1
ATOM 835 C CA . LYS A 1 114 ? -1.090 16.286 2.243 1.00 95.62 114 LYS A CA 1
ATOM 836 C C . LYS A 1 114 ? -2.296 16.133 3.176 1.00 95.62 114 LYS A C 1
ATOM 838 O O . LYS A 1 114 ? -2.819 17.129 3.660 1.00 95.62 114 LYS A O 1
ATOM 843 N N . TYR A 1 115 ? -2.650 14.892 3.509 1.00 96.62 115 TYR A N 1
ATOM 844 C CA . TYR A 1 115 ? -3.722 14.578 4.456 1.00 96.62 115 TYR A CA 1
ATOM 845 C C . TYR A 1 115 ? -3.160 14.220 5.824 1.00 96.62 115 TYR A C 1
ATOM 847 O O . TYR A 1 115 ? -2.315 13.326 5.958 1.00 96.62 115 TYR A O 1
ATOM 855 N N . ARG A 1 116 ? -3.636 14.923 6.853 1.00 95.50 116 ARG A N 1
ATOM 856 C CA . ARG A 1 116 ? -3.213 14.740 8.246 1.00 95.50 116 ARG A CA 1
ATOM 857 C C . ARG A 1 116 ? -4.251 13.923 9.011 1.00 95.50 116 ARG A C 1
ATOM 859 O O . ARG A 1 116 ? -5.410 13.912 8.634 1.00 95.50 116 ARG A O 1
ATOM 866 N N . PRO A 1 117 ? -3.903 13.319 10.157 1.00 94.56 117 PRO A N 1
ATOM 867 C CA . PRO A 1 117 ? -4.855 12.495 10.910 1.00 94.56 117 PRO A CA 1
ATOM 868 C C . PRO A 1 117 ? -6.089 13.240 11.430 1.00 94.56 117 PRO A C 1
ATOM 870 O O . PRO A 1 117 ? -7.094 12.610 11.726 1.00 94.56 117 PRO A O 1
ATOM 873 N N . LYS A 1 118 ? -5.999 14.569 11.563 1.00 93.94 118 LYS A N 1
ATOM 874 C CA . LYS A 1 118 ? -7.126 15.426 11.952 1.00 93.94 118 LYS A CA 1
ATOM 875 C C . LYS A 1 118 ? -8.132 15.632 10.817 1.00 93.94 118 LYS A C 1
ATOM 877 O O . LYS A 1 118 ? -9.304 15.828 11.092 1.00 93.94 118 LYS A O 1
ATOM 882 N N . GLU A 1 119 ? -7.652 15.598 9.580 1.00 95.44 119 GLU A N 1
ATOM 883 C CA . GLU A 1 119 ? -8.433 15.815 8.364 1.00 95.44 119 GLU A CA 1
ATOM 884 C C . GLU A 1 119 ? -7.955 14.798 7.312 1.00 95.44 119 GLU A C 1
ATOM 886 O O . GLU A 1 119 ? -7.143 15.119 6.434 1.00 95.44 119 GLU A O 1
ATOM 891 N N . PRO A 1 120 ? -8.325 13.514 7.494 1.00 97.06 120 PRO A N 1
ATOM 892 C CA . PRO A 1 120 ? -7.966 12.460 6.560 1.00 97.06 120 PRO A CA 1
ATOM 893 C C . PRO A 1 120 ? -8.782 12.587 5.271 1.00 97.06 120 PRO A C 1
ATOM 895 O O . PRO A 1 120 ? -9.921 13.048 5.283 1.00 97.06 120 PRO A O 1
ATOM 898 N N . TYR A 1 121 ? -8.219 12.105 4.168 1.00 97.69 121 TYR A N 1
ATOM 899 C CA . TYR A 1 121 ? -8.979 11.868 2.948 1.00 97.69 121 TYR A CA 1
ATOM 900 C C . TYR A 1 121 ? -9.919 10.679 3.158 1.00 97.69 121 TYR A C 1
ATOM 902 O O . TYR A 1 121 ? -9.508 9.661 3.719 1.00 97.69 121 TYR A O 1
ATOM 910 N N . VAL A 1 122 ? -11.163 10.787 2.700 1.00 97.38 122 VAL A N 1
ATOM 911 C CA . VAL A 1 122 ? -12.133 9.690 2.762 1.00 97.38 122 VAL A CA 1
ATOM 912 C C . VAL A 1 122 ? -12.194 9.030 1.390 1.00 97.38 122 VAL A C 1
ATOM 914 O O . VAL A 1 122 ? -12.789 9.566 0.461 1.00 97.38 122 VAL A O 1
ATOM 917 N N . GLY A 1 123 ? -11.534 7.880 1.264 1.00 95.81 123 GLY A N 1
ATOM 918 C CA . GLY A 1 123 ? -11.579 7.050 0.063 1.00 95.81 123 GLY A CA 1
ATOM 919 C C . GLY A 1 123 ? -12.669 5.987 0.149 1.00 95.81 123 GLY A C 1
ATOM 920 O O . GLY A 1 123 ? -13.274 5.782 1.200 1.00 95.81 123 GLY A O 1
ATOM 921 N N . ARG A 1 124 ? -12.885 5.258 -0.948 1.00 97.50 124 ARG A N 1
ATOM 922 C CA . ARG A 1 124 ? -13.819 4.119 -1.001 1.00 97.50 124 ARG A CA 1
ATOM 923 C C . ARG A 1 124 ? -13.118 2.844 -1.428 1.00 97.50 124 ARG A C 1
ATOM 925 O O . ARG A 1 124 ? -12.335 2.869 -2.372 1.00 97.50 124 ARG A O 1
ATOM 932 N N . CYS A 1 125 ? -13.417 1.732 -0.765 1.00 97.62 125 CYS A N 1
ATOM 933 C CA . CYS A 1 125 ? -12.947 0.411 -1.170 1.00 97.62 125 CYS A CA 1
ATOM 934 C C . CYS A 1 125 ? -13.608 0.005 -2.491 1.00 97.62 125 CYS A C 1
ATOM 936 O O . CYS A 1 125 ? -14.831 -0.037 -2.588 1.00 97.62 125 CYS A O 1
ATOM 938 N N . LEU A 1 126 ? -12.803 -0.278 -3.510 1.00 96.94 126 LEU A N 1
ATOM 939 C CA . LEU A 1 126 ? -13.266 -0.757 -4.814 1.00 96.94 126 LEU A CA 1
ATOM 940 C C . LEU A 1 126 ? -13.175 -2.281 -4.894 1.00 96.94 126 LEU A C 1
ATOM 942 O O . LEU A 1 126 ? -14.108 -2.945 -5.33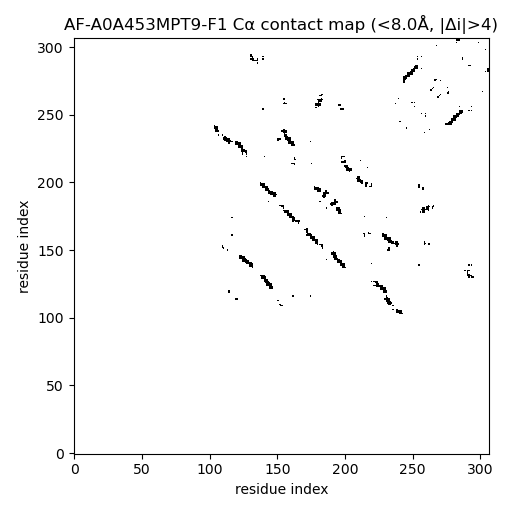3 1.00 96.94 126 LEU A O 1
ATOM 946 N N . LEU A 1 127 ? -12.051 -2.828 -4.434 1.00 96.38 127 LEU A N 1
ATOM 947 C CA . LEU A 1 127 ? -11.746 -4.253 -4.463 1.00 96.38 127 LEU A CA 1
ATOM 948 C C . LEU A 1 127 ? -11.070 -4.649 -3.153 1.00 96.38 127 LEU A C 1
ATOM 950 O O . LEU A 1 127 ? -10.230 -3.907 -2.644 1.00 96.38 127 LEU A O 1
ATOM 954 N N . ASN A 1 128 ? -11.395 -5.836 -2.644 1.00 97.06 128 ASN A N 1
ATOM 955 C CA . ASN A 1 128 ? -10.681 -6.468 -1.541 1.00 97.06 128 ASN A CA 1
ATOM 956 C C . ASN A 1 128 ? -10.635 -7.984 -1.781 1.00 97.06 128 ASN A C 1
ATOM 958 O O . ASN A 1 128 ? -11.667 -8.651 -1.747 1.00 97.06 128 ASN A O 1
ATOM 962 N N . THR A 1 129 ? -9.453 -8.512 -2.098 1.00 96.50 129 THR A N 1
ATOM 963 C CA . THR A 1 129 ? -9.248 -9.905 -2.525 1.00 96.50 129 THR A CA 1
ATOM 964 C C . THR A 1 129 ? -8.142 -10.557 -1.708 1.00 96.50 129 THR A C 1
ATOM 966 O O . THR A 1 129 ? -7.067 -9.985 -1.531 1.00 96.50 129 THR A O 1
ATOM 969 N N . ARG A 1 130 ? -8.372 -11.782 -1.232 1.00 95.69 130 ARG A N 1
ATOM 970 C CA . ARG A 1 130 ? -7.350 -12.564 -0.531 1.00 95.69 130 ARG A CA 1
ATOM 971 C C . ARG A 1 130 ? -6.315 -13.086 -1.534 1.00 95.69 130 ARG A C 1
ATOM 973 O O . ARG A 1 130 ? -6.678 -13.726 -2.512 1.00 95.69 130 ARG A O 1
ATOM 980 N N . LEU A 1 131 ? -5.033 -12.821 -1.281 1.00 94.06 131 LEU A N 1
ATOM 981 C CA . LEU A 1 131 ? -3.909 -13.277 -2.112 1.00 94.06 131 LEU A CA 1
ATOM 982 C C . LEU A 1 131 ? -3.406 -14.671 -1.733 1.00 94.06 131 LEU A C 1
ATOM 984 O O . LEU A 1 131 ? -2.820 -15.360 -2.558 1.00 94.06 131 LEU A O 1
ATOM 988 N N . THR A 1 132 ? -3.552 -15.050 -0.467 1.00 93.06 132 THR A N 1
ATOM 989 C CA . THR A 1 132 ? -3.030 -16.313 0.064 1.00 93.06 132 THR A CA 1
ATOM 990 C C . THR A 1 132 ? -4.028 -17.454 -0.112 1.00 93.06 132 THR A C 1
ATOM 992 O O . THR A 1 132 ? -5.241 -17.237 -0.018 1.00 93.06 132 THR A O 1
ATOM 995 N N . GLY A 1 133 ? -3.510 -18.670 -0.310 1.00 89.12 133 GLY A N 1
ATOM 996 C CA . GLY A 1 133 ? -4.309 -19.900 -0.329 1.00 89.12 133 GLY A CA 1
ATOM 997 C C . GLY A 1 133 ? -4.863 -20.276 1.051 1.00 89.12 133 GLY A C 1
ATOM 998 O O . GLY A 1 133 ? -4.446 -19.721 2.068 1.00 89.12 133 GLY A O 1
ATOM 999 N N . ASP A 1 134 ? -5.792 -21.234 1.094 1.00 88.88 134 ASP A N 1
ATOM 1000 C CA . ASP A 1 134 ? -6.461 -21.655 2.338 1.00 88.88 134 ASP A CA 1
ATOM 1001 C C . ASP A 1 134 ? -5.518 -22.310 3.358 1.00 88.88 134 ASP A C 1
ATOM 1003 O O . ASP A 1 134 ? -5.742 -22.187 4.558 1.00 88.88 134 ASP A O 1
ATOM 1007 N N . ASN A 1 135 ? -4.431 -22.947 2.908 1.00 89.75 135 ASN A N 1
ATOM 1008 C CA . ASN A 1 135 ? -3.465 -23.594 3.806 1.00 89.75 135 ASN A CA 1
ATOM 1009 C C . ASN A 1 135 ? -2.369 -22.638 4.307 1.00 89.75 135 ASN A C 1
ATOM 1011 O O . ASN A 1 135 ? -1.402 -23.066 4.943 1.00 89.75 135 ASN A O 1
ATOM 1015 N N . ALA A 1 136 ? -2.461 -21.343 3.994 1.00 89.62 136 ALA A N 1
ATOM 1016 C CA . ALA A 1 136 ? -1.491 -20.368 4.461 1.00 89.62 136 ALA A CA 1
ATOM 1017 C C . ALA A 1 136 ? -1.603 -20.165 5.987 1.00 89.62 136 ALA A C 1
ATOM 1019 O O . ALA A 1 136 ? -2.708 -20.032 6.510 1.00 89.62 136 ALA A O 1
ATOM 1020 N N . PRO A 1 137 ? -0.479 -20.017 6.719 1.00 88.50 137 PRO A N 1
ATOM 1021 C CA . PRO A 1 137 ? -0.490 -19.770 8.168 1.00 88.50 137 PRO A CA 1
ATOM 1022 C C . PRO A 1 137 ? -1.121 -18.424 8.563 1.00 88.50 137 PRO A C 1
ATOM 1024 O O . PRO A 1 137 ? -1.293 -18.128 9.742 1.00 88.50 137 PRO A O 1
ATOM 1027 N N . GLY A 1 138 ? -1.413 -17.562 7.594 1.00 91.12 138 GLY A N 1
ATOM 1028 C CA . GLY A 1 138 ? -2.137 -16.326 7.812 1.00 91.12 138 GLY A CA 1
ATOM 1029 C C . GLY A 1 138 ? -2.577 -15.717 6.494 1.00 91.12 138 GLY A C 1
ATOM 1030 O O . GLY A 1 138 ? -2.013 -15.997 5.437 1.00 91.12 138 GLY A O 1
ATOM 1031 N N . GLU A 1 139 ? -3.570 -14.845 6.578 1.00 94.81 139 GLU A N 1
ATOM 1032 C CA . GLU A 1 139 ? -4.180 -14.247 5.401 1.00 94.81 139 GLU A CA 1
ATOM 1033 C C . GLU A 1 139 ? -3.461 -12.966 4.994 1.00 94.81 139 GLU A C 1
ATOM 1035 O O . GLU A 1 139 ? -3.207 -12.090 5.826 1.00 94.81 139 GLU A O 1
ATOM 1040 N N . THR A 1 140 ? -3.183 -12.823 3.701 1.00 96.88 140 THR A N 1
ATOM 1041 C CA . THR A 1 140 ? -2.774 -11.540 3.118 1.00 96.88 140 THR A CA 1
ATOM 1042 C C . THR A 1 140 ? -3.758 -11.141 2.036 1.00 96.88 140 THR A C 1
ATOM 1044 O O . THR A 1 140 ? -4.162 -11.968 1.223 1.00 96.88 140 THR A O 1
ATOM 1047 N N . TRP A 1 141 ? -4.143 -9.874 2.040 1.00 97.69 141 TRP A N 1
ATOM 1048 C CA . TRP A 1 141 ? -5.183 -9.306 1.201 1.00 97.69 141 TRP A CA 1
ATOM 1049 C C . TRP A 1 141 ? -4.613 -8.186 0.337 1.00 97.69 141 TRP A C 1
ATOM 1051 O O . TRP A 1 141 ? -3.771 -7.401 0.784 1.00 97.69 141 TRP A O 1
ATOM 1061 N N . HIS A 1 142 ? -5.084 -8.127 -0.900 1.00 97.81 142 HIS A N 1
ATOM 1062 C CA . HIS A 1 142 ? -4.881 -7.025 -1.818 1.00 97.81 142 HIS A CA 1
ATOM 1063 C C . HIS A 1 142 ? -6.166 -6.215 -1.902 1.00 97.81 142 HIS A C 1
ATOM 1065 O O . HIS A 1 142 ? -7.237 -6.758 -2.173 1.00 97.81 142 HIS A O 1
ATOM 1071 N N . MET A 1 143 ? -6.052 -4.918 -1.672 1.00 97.62 143 MET A N 1
ATOM 1072 C CA . MET A 1 143 ? -7.193 -4.014 -1.647 1.00 97.62 143 MET A CA 1
ATOM 1073 C C . MET A 1 143 ? -6.887 -2.753 -2.428 1.00 97.62 143 MET A C 1
ATOM 1075 O O . MET A 1 143 ? -5.756 -2.269 -2.388 1.00 97.62 143 MET A O 1
ATOM 1079 N N . VAL A 1 144 ? -7.907 -2.230 -3.101 1.00 98.00 144 VAL A N 1
ATOM 1080 C CA . VAL A 1 144 ? -7.819 -1.036 -3.940 1.00 98.00 144 VAL A CA 1
ATOM 1081 C C . VAL A 1 144 ? -8.822 -0.008 -3.445 1.00 98.00 144 VAL A C 1
ATOM 1083 O O . VAL A 1 144 ? -9.997 -0.326 -3.240 1.00 98.00 144 VAL A O 1
ATOM 1086 N N . PHE A 1 145 ? -8.361 1.225 -3.268 1.00 97.94 145 PHE A N 1
ATOM 1087 C CA . PHE A 1 145 ? -9.173 2.351 -2.830 1.00 97.94 145 PHE A CA 1
ATOM 1088 C C . PHE A 1 145 ? -9.229 3.432 -3.901 1.00 97.94 145 PHE A C 1
ATOM 1090 O O . PHE A 1 145 ? -8.212 3.736 -4.522 1.00 97.94 145 PHE A O 1
ATOM 1097 N N . SER A 1 146 ? -10.399 4.043 -4.073 1.00 97.56 146 SER A N 1
ATOM 1098 C CA . SER A 1 146 ? -10.554 5.266 -4.859 1.00 97.56 146 SER A CA 1
ATOM 1099 C C . SER A 1 146 ? -9.922 6.446 -4.124 1.00 97.56 146 SER A C 1
ATOM 1101 O O . SER A 1 146 ? -10.146 6.623 -2.923 1.00 97.56 146 SER A O 1
ATOM 1103 N N . THR A 1 147 ? -9.148 7.240 -4.856 1.00 95.00 147 THR A N 1
ATOM 1104 C CA . THR A 1 147 ? -8.520 8.488 -4.413 1.00 95.00 147 THR A CA 1
ATOM 1105 C C . THR A 1 147 ? -8.907 9.684 -5.269 1.00 95.00 147 THR A C 1
ATOM 1107 O O . THR A 1 147 ? -8.519 10.792 -4.926 1.00 95.00 147 THR A O 1
ATOM 1110 N N . GLU A 1 148 ? -9.613 9.489 -6.389 1.00 94.00 148 GLU A N 1
ATOM 1111 C CA . GLU A 1 148 ? -10.036 10.564 -7.306 1.00 94.00 148 GLU A CA 1
ATOM 1112 C C . GLU A 1 148 ? -8.883 11.475 -7.795 1.00 94.00 148 GLU A C 1
ATOM 1114 O O . GLU A 1 148 ? -9.115 12.571 -8.292 1.00 94.00 148 GLU A O 1
ATOM 1119 N N . GLY A 1 149 ? -7.628 11.021 -7.683 1.00 92.94 149 GLY A N 1
ATOM 1120 C CA . GLY A 1 149 ? -6.430 11.815 -7.990 1.00 92.94 149 GLY A CA 1
ATOM 1121 C C . GLY A 1 149 ? -5.997 12.764 -6.866 1.00 92.94 149 GLY A C 1
ATOM 1122 O O . GLY A 1 149 ? -4.990 13.459 -6.981 1.00 92.94 149 GLY A O 1
ATOM 1123 N N . GLU A 1 150 ? -6.708 12.770 -5.741 1.00 95.50 150 GLU A N 1
ATOM 1124 C CA . GLU A 1 150 ? -6.453 13.668 -4.621 1.00 95.50 150 GLU A CA 1
ATOM 1125 C C . GLU A 1 150 ? -5.247 13.260 -3.773 1.00 95.50 150 GLU A C 1
ATOM 1127 O O . GLU A 1 150 ? -4.681 14.085 -3.055 1.00 95.50 150 GLU A O 1
ATOM 1132 N N . VAL A 1 151 ? -4.799 12.010 -3.859 1.00 95.44 151 VAL A N 1
ATOM 1133 C CA . VAL A 1 151 ? -3.639 11.510 -3.112 1.00 95.44 151 VAL A CA 1
ATOM 1134 C C . VAL A 1 151 ? -2.453 11.350 -4.076 1.00 95.44 151 VAL A C 1
ATOM 1136 O O . VAL A 1 151 ? -2.285 10.269 -4.634 1.00 95.44 151 VAL A O 1
ATOM 1139 N N . PRO A 1 152 ? -1.612 12.388 -4.285 1.00 95.38 152 PRO A N 1
ATOM 1140 C CA . PRO A 1 152 ? -0.497 12.341 -5.234 1.00 95.38 152 PRO A CA 1
ATOM 1141 C C . PRO A 1 152 ? 0.703 11.599 -4.631 1.00 95.38 152 PRO A C 1
ATOM 1143 O O . PRO A 1 152 ? 1.658 12.215 -4.151 1.00 95.38 152 PRO A O 1
ATOM 1146 N N . TYR A 1 153 ? 0.630 10.270 -4.589 1.00 96.62 153 TYR A N 1
ATOM 1147 C CA . TYR A 1 153 ? 1.734 9.425 -4.139 1.00 96.62 153 TYR A CA 1
ATOM 1148 C C . TYR A 1 153 ? 2.664 9.040 -5.294 1.00 96.62 153 TYR A C 1
ATOM 1150 O O . TYR A 1 153 ? 2.291 9.085 -6.463 1.00 96.62 153 TYR A O 1
ATOM 1158 N N . ARG A 1 154 ? 3.889 8.637 -4.951 1.00 95.44 154 ARG A N 1
ATOM 1159 C CA . ARG A 1 154 ? 4.847 8.014 -5.874 1.00 95.44 154 ARG A CA 1
ATOM 1160 C C . ARG A 1 154 ? 5.323 6.666 -5.350 1.00 95.44 154 ARG A C 1
ATOM 1162 O O . ARG A 1 154 ? 5.054 6.295 -4.202 1.00 95.44 154 ARG A O 1
ATOM 1169 N N . GLU A 1 155 ? 6.052 5.946 -6.194 1.00 96.00 155 GLU A N 1
ATOM 1170 C CA . GLU A 1 155 ? 6.548 4.611 -5.888 1.00 96.00 155 GLU A CA 1
ATOM 1171 C C . GLU A 1 155 ? 7.395 4.593 -4.608 1.00 96.00 155 GLU A C 1
ATOM 1173 O O . GLU A 1 155 ? 8.283 5.425 -4.404 1.00 96.00 155 GLU A O 1
ATOM 1178 N N . GLY A 1 156 ? 7.113 3.622 -3.735 1.00 94.00 156 GLY A N 1
ATOM 1179 C CA . GLY A 1 156 ? 7.825 3.431 -2.470 1.00 94.00 156 GLY A CA 1
ATOM 1180 C C . GLY A 1 156 ? 7.378 4.329 -1.315 1.00 94.00 156 GLY A C 1
ATOM 1181 O O . GLY A 1 156 ? 7.925 4.244 -0.212 1.00 94.00 156 GLY A O 1
ATOM 1182 N N . GLN A 1 157 ? 6.362 5.166 -1.518 1.00 97.62 157 GLN A N 1
ATOM 1183 C CA . GLN A 1 157 ? 5.700 5.851 -0.414 1.00 97.62 157 GLN A CA 1
ATOM 1184 C C . GLN A 1 157 ? 4.738 4.923 0.341 1.00 97.62 157 GLN A C 1
ATOM 1186 O O . GLN A 1 157 ? 4.454 3.785 -0.037 1.00 97.62 157 GLN A O 1
ATOM 1191 N N . SER A 1 158 ? 4.261 5.412 1.478 1.00 97.81 158 SER A N 1
ATOM 1192 C CA . SER A 1 158 ? 3.254 4.761 2.311 1.00 97.81 158 SER A CA 1
ATOM 1193 C C . SER A 1 158 ? 2.063 5.693 2.517 1.00 97.81 158 SER A C 1
ATOM 1195 O O . SER A 1 158 ? 2.198 6.916 2.438 1.00 97.81 158 SER A O 1
ATOM 1197 N N . ILE A 1 159 ? 0.907 5.121 2.833 1.00 98.00 159 ILE A N 1
ATOM 1198 C CA . ILE A 1 159 ? -0.257 5.857 3.333 1.00 98.00 159 ILE A CA 1
ATOM 1199 C C . ILE A 1 159 ? -0.581 5.396 4.749 1.00 98.00 159 ILE A C 1
ATOM 1201 O O . ILE A 1 159 ? -0.307 4.257 5.129 1.00 98.00 159 ILE A O 1
ATOM 1205 N N . GLY A 1 160 ? -1.138 6.292 5.555 1.00 97.69 160 GLY A N 1
ATOM 1206 C CA . GLY A 1 160 ? -1.646 5.940 6.874 1.00 97.69 160 GLY A CA 1
ATOM 1207 C C . GLY A 1 160 ? -3.142 5.689 6.824 1.00 97.69 160 GLY A C 1
ATOM 1208 O O . GLY A 1 160 ? -3.874 6.521 6.302 1.00 97.69 160 GLY A O 1
ATOM 1209 N N . VAL A 1 161 ? -3.601 4.590 7.410 1.00 97.81 161 VAL A N 1
ATOM 1210 C CA . VAL A 1 161 ? -5.026 4.269 7.532 1.00 97.81 161 VAL A CA 1
ATOM 1211 C C . VAL A 1 161 ? -5.469 4.444 8.976 1.00 97.81 161 VAL A C 1
ATOM 1213 O O . VAL A 1 161 ? -4.808 3.958 9.901 1.00 97.81 161 VAL A O 1
ATOM 1216 N N . ILE A 1 162 ? -6.597 5.127 9.161 1.00 96.88 162 ILE A N 1
ATOM 1217 C CA . ILE A 1 162 ? -7.291 5.250 10.442 1.00 96.88 162 ILE A CA 1
ATOM 1218 C C . ILE A 1 162 ? -8.485 4.298 10.409 1.00 96.88 162 ILE A C 1
ATOM 1220 O O . ILE A 1 162 ? -9.425 4.513 9.648 1.00 96.88 162 ILE A O 1
ATOM 1224 N N . ALA A 1 163 ? -8.424 3.249 11.227 1.00 96.12 163 ALA A N 1
ATOM 1225 C CA . ALA A 1 163 ? -9.524 2.304 11.370 1.00 96.12 163 ALA A CA 1
ATOM 1226 C C . ALA A 1 163 ? -10.755 2.975 11.990 1.00 96.12 163 ALA A C 1
ATOM 1228 O O . ALA A 1 163 ? -10.623 3.903 12.797 1.00 96.12 163 ALA A O 1
ATOM 1229 N N . ASP A 1 164 ? -11.933 2.480 11.630 1.00 94.88 164 ASP A N 1
ATOM 1230 C CA . ASP A 1 164 ? -13.179 2.898 12.262 1.00 94.88 164 ASP A CA 1
ATOM 1231 C C . ASP A 1 164 ? -13.302 2.381 13.693 1.00 94.88 164 ASP A C 1
ATOM 1233 O O . ASP A 1 164 ? -12.668 1.397 14.076 1.00 94.88 164 ASP A O 1
ATOM 1237 N N . GLY A 1 165 ? -14.125 3.075 14.477 1.00 92.56 165 GLY A N 1
ATOM 1238 C CA . GLY A 1 165 ? -14.304 2.820 15.899 1.00 92.56 165 GLY A CA 1
ATOM 1239 C C . GLY A 1 165 ? -13.425 3.688 16.797 1.00 92.56 165 GLY A C 1
ATOM 1240 O O . GLY A 1 165 ? -12.714 4.602 16.360 1.00 92.56 165 GLY A O 1
ATOM 1241 N N . GLU A 1 166 ? -13.517 3.393 18.087 1.00 93.50 166 GLU A N 1
ATOM 1242 C CA . GLU A 1 166 ? -12.854 4.120 19.160 1.00 93.50 166 GLU A CA 1
ATOM 1243 C C . GLU A 1 166 ? -11.973 3.174 19.978 1.00 93.50 166 GLU A C 1
ATOM 1245 O O . GLU A 1 166 ? -12.212 1.970 20.083 1.00 93.50 166 GLU A O 1
ATOM 1250 N N . ASP A 1 167 ? -10.905 3.719 20.552 1.00 92.62 167 ASP A N 1
ATOM 1251 C CA . ASP A 1 167 ? -10.090 3.011 21.523 1.00 92.62 167 ASP A CA 1
ATOM 1252 C C . ASP A 1 167 ? -10.814 2.867 22.873 1.00 92.62 167 ASP A C 1
ATOM 1254 O O . ASP A 1 167 ? -11.895 3.404 23.105 1.00 92.62 167 ASP A O 1
ATOM 1258 N N . LYS A 1 168 ? -10.172 2.173 23.815 1.00 92.56 168 LYS A N 1
ATOM 1259 C CA . LYS A 1 168 ? -10.678 1.992 25.185 1.00 92.56 168 LYS A CA 1
ATOM 1260 C C . LYS A 1 168 ? -10.961 3.295 25.956 1.00 92.56 168 LYS A C 1
ATOM 1262 O O . LYS A 1 168 ? -11.545 3.233 27.029 1.00 92.56 168 LYS A O 1
ATOM 1267 N N . ASN A 1 169 ? -10.510 4.446 25.456 1.00 92.88 169 ASN A N 1
ATOM 1268 C CA . ASN A 1 169 ? -10.706 5.761 26.062 1.00 92.88 169 ASN A CA 1
ATOM 1269 C C . ASN A 1 169 ? -11.704 6.628 25.269 1.00 92.88 169 ASN A C 1
ATOM 1271 O O . ASN A 1 169 ? -11.757 7.835 25.510 1.00 92.88 169 ASN A O 1
ATOM 1275 N N . GLY A 1 170 ? -12.423 6.060 24.295 1.00 93.19 170 GLY A N 1
ATOM 1276 C CA . GLY A 1 170 ? -13.354 6.795 23.435 1.00 93.19 170 GLY A CA 1
ATOM 1277 C C . GLY A 1 170 ? -12.672 7.708 22.410 1.00 93.19 170 GLY A C 1
ATOM 1278 O O . GLY A 1 170 ? -13.256 8.686 21.953 1.00 93.19 170 GLY A O 1
ATOM 1279 N N . LYS A 1 171 ? -11.392 7.474 22.085 1.00 93.56 171 LYS A N 1
ATOM 1280 C CA . LYS A 1 171 ? -10.650 8.282 21.101 1.00 93.56 171 LYS A CA 1
ATOM 1281 C C . LYS A 1 171 ? -10.534 7.545 19.768 1.00 93.56 171 LYS A C 1
ATOM 1283 O O . LYS A 1 171 ? -10.347 6.328 19.773 1.00 93.56 171 LYS A O 1
ATOM 1288 N N . PRO A 1 172 ? -10.525 8.256 18.624 1.00 94.06 172 PRO A N 1
ATOM 1289 C CA . PRO A 1 172 ? -10.273 7.636 17.329 1.00 94.06 172 PRO A CA 1
ATOM 1290 C C . PRO A 1 172 ? -8.972 6.832 17.322 1.00 94.06 172 PRO A C 1
ATOM 1292 O O . PRO A 1 172 ? -7.958 7.239 17.904 1.00 94.06 172 PRO A O 1
ATOM 1295 N N . HIS A 1 173 ? -8.980 5.692 16.634 1.00 95.50 173 HIS A N 1
ATOM 1296 C CA . HIS A 1 173 ? -7.793 4.858 16.538 1.00 95.50 173 HIS A CA 1
ATOM 1297 C C . HIS A 1 173 ? -6.610 5.605 15.910 1.00 95.50 173 HIS A C 1
ATOM 1299 O O . HIS A 1 173 ? -6.736 6.368 14.956 1.00 95.50 173 HIS A O 1
ATOM 1305 N N . LYS A 1 174 ? -5.404 5.339 16.424 1.00 95.62 174 LYS A N 1
ATOM 1306 C CA . LYS A 1 174 ? -4.173 5.853 15.810 1.00 95.62 174 LYS A CA 1
ATOM 1307 C C . LYS A 1 174 ? -4.005 5.302 14.392 1.00 95.62 174 LYS A C 1
ATOM 1309 O O . LYS A 1 174 ? -4.301 4.130 14.143 1.00 95.62 174 LYS A O 1
ATOM 1314 N N . LEU A 1 175 ? -3.454 6.113 13.494 1.00 96.44 175 LEU A N 1
ATOM 1315 C CA . LEU A 1 175 ? -3.132 5.672 12.139 1.00 96.44 175 LEU A CA 1
ATOM 1316 C C . LEU A 1 175 ? -2.098 4.536 12.147 1.00 96.44 175 LEU A C 1
ATOM 1318 O O . LEU A 1 175 ? -1.201 4.512 12.995 1.00 96.44 175 LEU A O 1
ATOM 1322 N N . ARG A 1 176 ? -2.201 3.614 11.188 1.00 98.00 176 ARG A N 1
ATOM 1323 C CA . ARG A 1 176 ? -1.165 2.616 10.871 1.00 98.00 176 ARG A CA 1
ATOM 1324 C C . ARG A 1 176 ? -0.671 2.850 9.450 1.00 98.00 176 ARG A C 1
ATOM 1326 O O . ARG A 1 176 ? -1.482 3.088 8.562 1.00 98.00 176 ARG A O 1
ATOM 1333 N N . LEU A 1 177 ? 0.644 2.813 9.257 1.00 97.75 177 LEU A N 1
ATOM 1334 C CA . LEU A 1 177 ? 1.259 3.006 7.948 1.00 97.75 177 LEU A CA 1
ATOM 1335 C C . LEU A 1 177 ? 1.291 1.695 7.172 1.00 97.75 177 LEU A C 1
ATOM 1337 O O . LEU A 1 177 ? 1.690 0.664 7.711 1.00 97.75 177 LEU A O 1
ATOM 1341 N N . TYR A 1 178 ? 0.925 1.775 5.900 1.00 98.19 178 TYR A N 1
ATOM 1342 C CA . TYR A 1 178 ? 1.005 0.684 4.944 1.00 98.19 178 TYR A CA 1
ATOM 1343 C C . TYR A 1 178 ? 1.746 1.169 3.706 1.00 98.19 178 TYR A C 1
ATOM 1345 O O . TYR A 1 178 ? 1.448 2.241 3.171 1.00 98.19 178 TYR A O 1
ATOM 1353 N N . SER A 1 179 ? 2.727 0.387 3.263 1.00 98.19 179 SER A N 1
ATOM 1354 C CA . SER A 1 179 ? 3.423 0.656 2.010 1.00 98.19 179 SER A CA 1
ATOM 1355 C C . SER A 1 179 ? 2.465 0.492 0.841 1.00 98.19 179 SER A C 1
ATOM 1357 O O . SER A 1 179 ? 1.688 -0.464 0.794 1.00 98.19 179 SER A O 1
ATOM 1359 N N . ILE A 1 180 ? 2.527 1.436 -0.092 1.00 98.06 180 ILE A N 1
ATOM 1360 C CA . ILE A 1 180 ? 1.676 1.419 -1.273 1.00 98.06 180 ILE A CA 1
ATOM 1361 C C . ILE A 1 180 ? 2.161 0.302 -2.198 1.00 98.06 180 ILE A C 1
ATOM 1363 O O . ILE A 1 180 ? 3.358 0.175 -2.458 1.00 98.06 180 ILE A O 1
ATOM 1367 N N . ALA A 1 181 ? 1.228 -0.539 -2.639 1.00 97.69 181 ALA A N 1
ATOM 1368 C CA . ALA A 1 181 ? 1.497 -1.698 -3.479 1.00 97.69 181 ALA A CA 1
ATOM 1369 C C . ALA A 1 181 ? 1.343 -1.407 -4.981 1.00 97.69 181 ALA A C 1
ATOM 1371 O O . ALA A 1 181 ? 1.811 -2.203 -5.793 1.00 97.69 181 ALA A O 1
ATOM 1372 N N . SER A 1 182 ? 0.690 -0.304 -5.351 1.00 97.00 182 SER A N 1
ATOM 1373 C CA . SER A 1 182 ? 0.490 0.163 -6.729 1.00 97.00 182 SER A CA 1
ATOM 1374 C C . SER A 1 182 ? 1.556 1.173 -7.164 1.00 97.00 182 SER A C 1
ATOM 1376 O O . SER A 1 182 ? 2.177 1.832 -6.328 1.00 97.00 182 SER A O 1
ATOM 1378 N N . SER A 1 183 ? 1.778 1.306 -8.470 1.00 96.50 183 SER A N 1
ATOM 1379 C CA . SER A 1 183 ? 2.507 2.436 -9.071 1.00 96.50 183 SER A CA 1
ATOM 1380 C C . SER A 1 183 ? 1.737 3.751 -8.890 1.00 96.50 183 SER A C 1
ATOM 1382 O O . SER A 1 183 ? 0.580 3.737 -8.476 1.00 96.50 183 SER A O 1
ATOM 1384 N N . ALA A 1 184 ? 2.341 4.895 -9.215 1.00 95.56 184 ALA A N 1
ATOM 1385 C CA . ALA A 1 184 ? 1.700 6.211 -9.127 1.00 95.56 184 ALA A CA 1
ATOM 1386 C C . ALA A 1 184 ? 0.437 6.348 -10.003 1.00 95.56 184 ALA A C 1
ATOM 1388 O O . ALA A 1 184 ? -0.432 7.172 -9.712 1.00 95.56 184 ALA A O 1
ATOM 1389 N N . LEU A 1 185 ? 0.312 5.544 -11.065 1.00 95.00 185 LEU A N 1
ATOM 1390 C CA . LEU A 1 185 ? -0.895 5.489 -11.893 1.00 95.00 185 LEU A CA 1
ATOM 1391 C C . LEU A 1 185 ? -2.005 4.615 -11.281 1.00 95.00 185 LEU A C 1
ATOM 1393 O O . LEU A 1 185 ? -3.144 4.658 -11.740 1.00 95.00 185 LEU A O 1
ATOM 1397 N N . GLY A 1 186 ? -1.715 3.860 -10.222 1.00 95.12 186 GLY A N 1
ATOM 1398 C CA . GLY A 1 186 ? -2.651 2.899 -9.651 1.00 95.12 186 GLY A CA 1
ATOM 1399 C C . GLY A 1 186 ? -2.794 1.640 -10.510 1.00 95.12 186 GLY A C 1
ATOM 1400 O O . GLY A 1 186 ? -2.315 1.566 -11.638 1.00 95.12 186 GLY A O 1
ATOM 1401 N N . ASP A 1 187 ? -3.502 0.637 -9.990 1.00 94.31 187 ASP A N 1
ATOM 1402 C CA . ASP A 1 187 ? -3.679 -0.637 -10.707 1.00 94.31 187 ASP A CA 1
ATOM 1403 C C . ASP A 1 187 ? -4.548 -0.503 -11.973 1.00 94.31 187 ASP A C 1
ATOM 1405 O O . ASP A 1 187 ? -4.503 -1.366 -12.848 1.00 94.31 187 ASP A O 1
ATOM 1409 N N . PHE A 1 188 ? -5.327 0.580 -12.080 1.00 94.06 188 PHE A N 1
ATOM 1410 C CA . PHE A 1 188 ? -6.168 0.890 -13.241 1.00 94.06 188 PHE A CA 1
ATOM 1411 C C . PHE A 1 188 ? -5.511 1.848 -14.247 1.00 94.06 188 PHE A C 1
ATOM 1413 O O . PHE A 1 188 ? -6.095 2.106 -15.298 1.00 94.06 188 PHE A O 1
ATOM 1420 N N . GLY A 1 189 ? -4.320 2.380 -13.952 1.00 93.44 189 GLY A N 1
ATOM 1421 C CA . GLY A 1 189 ? -3.597 3.278 -14.857 1.00 93.44 189 GLY A CA 1
ATOM 1422 C C . GLY A 1 189 ? -4.175 4.697 -14.978 1.00 93.44 189 GLY A C 1
ATOM 1423 O O . GLY A 1 189 ? -3.801 5.425 -15.893 1.00 93.44 189 GLY A O 1
ATOM 1424 N N . ASP A 1 190 ? -5.093 5.099 -14.096 1.00 94.00 190 ASP A N 1
ATOM 1425 C CA . ASP A 1 190 ? -5.830 6.368 -14.170 1.00 94.00 190 ASP A CA 1
ATOM 1426 C C . ASP A 1 190 ? -5.416 7.408 -13.112 1.00 94.00 190 ASP A C 1
ATOM 1428 O O . ASP A 1 190 ? -6.001 8.490 -13.050 1.00 94.00 190 ASP A O 1
ATOM 1432 N N . SER A 1 191 ? -4.430 7.088 -12.268 1.00 94.88 191 SER A N 1
ATOM 1433 C CA . SER A 1 191 ? -3.980 7.875 -11.107 1.00 94.88 191 SER A CA 1
ATOM 1434 C C . SER A 1 191 ? -5.070 8.179 -10.073 1.00 94.88 191 SER A C 1
ATOM 1436 O O . SER A 1 191 ? -4.875 9.026 -9.201 1.00 94.88 191 SER A O 1
ATOM 1438 N N . LYS A 1 192 ? -6.215 7.488 -10.119 1.00 96.75 192 LYS A N 1
ATOM 1439 C CA . LYS A 1 192 ? -7.348 7.714 -9.204 1.00 96.75 192 LYS A CA 1
ATOM 1440 C C . LYS A 1 192 ? -7.504 6.617 -8.170 1.00 96.75 192 LYS A C 1
ATOM 1442 O O . LYS A 1 192 ? -8.513 6.587 -7.466 1.00 96.75 192 LYS A O 1
ATOM 1447 N N . THR A 1 193 ? -6.536 5.712 -8.073 1.00 97.62 193 THR A N 1
ATOM 1448 C CA . THR A 1 193 ? -6.589 4.593 -7.138 1.00 97.62 193 THR A CA 1
ATOM 1449 C C . THR A 1 193 ? -5.280 4.386 -6.398 1.00 97.62 193 THR A C 1
ATOM 1451 O O . THR A 1 193 ? -4.201 4.778 -6.848 1.00 97.62 193 THR A O 1
ATOM 1454 N N . VAL A 1 194 ? -5.380 3.775 -5.222 1.00 97.88 194 VAL A N 1
ATOM 1455 C CA . VAL A 1 194 ? -4.238 3.348 -4.414 1.00 97.88 194 VAL A CA 1
ATOM 1456 C C . VAL A 1 194 ? -4.473 1.941 -3.899 1.00 97.88 194 VAL A C 1
ATOM 1458 O O . VAL A 1 194 ? -5.559 1.633 -3.404 1.00 97.88 194 VAL A O 1
ATOM 1461 N N . SER A 1 195 ? -3.446 1.101 -3.983 1.00 98.06 195 SER A N 1
ATOM 1462 C CA . SER A 1 195 ? -3.545 -0.299 -3.577 1.00 98.06 195 SER A CA 1
ATOM 1463 C C . SER A 1 195 ? -2.653 -0.613 -2.388 1.00 98.06 195 SER A C 1
ATOM 1465 O O . SER A 1 195 ? -1.530 -0.114 -2.286 1.00 98.06 195 SER A O 1
ATOM 1467 N N . LEU A 1 196 ? -3.131 -1.478 -1.494 1.00 98.12 196 LEU A N 1
ATOM 1468 C CA . LEU A 1 196 ? -2.392 -1.960 -0.329 1.00 98.12 196 LEU A CA 1
ATOM 1469 C C . LEU A 1 196 ? -2.258 -3.483 -0.342 1.00 98.12 196 LEU A C 1
ATOM 1471 O O . LEU A 1 196 ? -3.125 -4.205 -0.831 1.00 98.12 196 LEU A O 1
ATOM 1475 N N . CYS A 1 197 ? -1.172 -3.960 0.265 1.00 97.56 197 CYS A N 1
ATOM 1476 C CA . CYS A 1 197 ? -0.945 -5.366 0.582 1.00 97.56 197 CYS A CA 1
ATOM 1477 C C . CYS A 1 197 ? -0.957 -5.525 2.107 1.00 97.56 197 CYS A C 1
ATOM 1479 O O . CYS A 1 197 ? -0.036 -5.062 2.784 1.00 97.56 197 CYS A O 1
ATOM 1481 N N . VAL A 1 198 ? -2.004 -6.137 2.659 1.00 98.00 198 VAL A N 1
ATOM 1482 C CA . VAL A 1 198 ? -2.252 -6.160 4.107 1.00 98.00 198 VAL A CA 1
ATOM 1483 C C . VAL A 1 198 ? -2.319 -7.590 4.611 1.00 98.00 198 VAL A C 1
ATOM 1485 O O . VAL A 1 198 ? -3.156 -8.373 4.175 1.00 98.00 198 VAL A O 1
ATOM 1488 N N . LYS A 1 199 ? -1.462 -7.927 5.577 1.00 97.06 199 LYS A N 1
ATOM 1489 C CA . LYS A 1 199 ? -1.545 -9.188 6.315 1.00 97.06 199 LYS A CA 1
ATOM 1490 C C . LYS A 1 199 ? -2.458 -9.026 7.527 1.00 97.06 199 LYS A C 1
ATOM 1492 O O . LYS A 1 199 ? -2.251 -8.118 8.340 1.00 97.06 199 LYS A O 1
ATOM 1497 N N . ARG A 1 200 ? -3.428 -9.929 7.682 1.00 96.75 200 ARG A N 1
ATOM 1498 C CA . ARG A 1 200 ? -4.277 -9.992 8.873 1.00 96.75 200 ARG A CA 1
ATOM 1499 C C . ARG A 1 200 ? -3.412 -10.374 10.072 1.00 96.75 200 ARG A C 1
ATOM 1501 O O . ARG A 1 200 ? -2.744 -11.407 10.066 1.00 96.75 200 ARG A O 1
ATOM 1508 N N . LEU A 1 201 ? -3.406 -9.521 11.097 1.00 96.12 201 LEU A N 1
ATOM 1509 C CA . LEU A 1 201 ? -2.656 -9.776 12.327 1.00 96.12 201 LEU A CA 1
ATOM 1510 C C . LEU A 1 201 ? -3.586 -10.416 13.353 1.00 96.12 201 LEU A C 1
ATOM 1512 O O . LEU A 1 201 ? -4.535 -9.779 13.816 1.00 96.12 201 LEU A O 1
ATOM 1516 N N . VAL A 1 202 ? -3.282 -11.656 13.713 1.00 95.25 202 VAL A N 1
ATOM 1517 C CA . VAL A 1 202 ? -3.900 -12.390 14.816 1.00 95.25 202 VAL A CA 1
ATOM 1518 C C . VAL A 1 202 ? -2.763 -13.043 15.584 1.00 95.25 202 VAL A C 1
ATOM 1520 O O . VAL A 1 202 ? -1.897 -13.669 14.976 1.00 95.25 202 VAL A O 1
ATOM 1523 N N . TYR A 1 203 ? -2.727 -12.842 16.893 1.00 94.19 203 TYR A N 1
ATOM 1524 C CA . TYR A 1 203 ? -1.736 -13.461 17.764 1.00 94.19 203 TYR A CA 1
ATOM 1525 C C . TYR A 1 203 ? -2.379 -13.828 19.097 1.00 94.19 203 TYR A C 1
ATOM 1527 O O . TYR A 1 203 ? -3.380 -13.233 19.490 1.00 94.19 203 TYR A O 1
ATOM 1535 N N . THR A 1 204 ? -1.800 -14.800 19.788 1.00 95.12 204 THR A N 1
ATOM 1536 C CA . THR A 1 204 ? -2.223 -15.184 21.135 1.00 95.12 204 THR A CA 1
ATOM 1537 C C . THR A 1 204 ? -1.327 -14.470 22.138 1.00 95.12 204 THR A C 1
ATOM 1539 O O . THR A 1 204 ? -0.107 -14.475 21.971 1.00 95.12 204 THR A O 1
ATOM 1542 N N . ASN A 1 205 ? -1.912 -13.798 23.129 1.00 94.50 205 ASN A N 1
ATOM 1543 C CA . ASN A 1 205 ? -1.144 -13.164 24.202 1.00 94.50 205 ASN A CA 1
ATOM 1544 C C . ASN A 1 205 ? -0.646 -14.202 25.230 1.00 94.50 205 ASN A C 1
ATOM 1546 O O . ASN A 1 205 ? -1.062 -15.359 25.209 1.00 94.50 205 ASN A O 1
ATOM 1550 N N . ASP A 1 206 ? 0.209 -13.780 26.165 1.00 94.19 206 ASP A N 1
ATOM 1551 C CA . ASP A 1 206 ? 0.743 -14.666 27.216 1.00 94.19 206 ASP A CA 1
ATOM 1552 C C . ASP A 1 206 ? -0.353 -15.220 28.150 1.00 94.19 206 ASP A C 1
ATOM 1554 O O . ASP A 1 206 ? -0.161 -16.243 28.801 1.00 94.19 206 ASP A O 1
ATOM 1558 N N . ALA A 1 207 ? -1.522 -14.569 28.190 1.00 93.25 207 ALA A N 1
ATOM 1559 C CA . ALA A 1 207 ? -2.702 -15.016 28.929 1.00 93.25 207 ALA A CA 1
ATOM 1560 C C . ALA A 1 207 ? -3.552 -16.058 28.166 1.00 93.25 207 ALA A C 1
ATOM 1562 O O . ALA A 1 207 ? -4.552 -16.534 28.698 1.00 93.25 207 ALA A O 1
ATOM 1563 N N . GLY A 1 208 ? -3.172 -16.429 26.937 1.00 92.88 208 GLY A N 1
ATOM 1564 C CA . GLY A 1 208 ? -3.889 -17.404 26.109 1.00 92.88 208 GLY A CA 1
ATOM 1565 C C . GLY A 1 208 ? -5.067 -16.837 25.305 1.00 92.88 208 GLY A C 1
ATOM 1566 O O . GLY A 1 208 ? -5.767 -17.589 24.630 1.00 92.88 208 GLY A O 1
ATOM 1567 N N . GLU A 1 209 ? -5.293 -15.525 25.329 1.00 93.62 209 GLU A N 1
ATOM 1568 C CA . GLU A 1 209 ? -6.366 -14.862 24.590 1.00 93.62 209 GLU A CA 1
ATOM 1569 C C . GLU A 1 209 ? -5.933 -14.529 23.159 1.00 93.62 209 GLU A C 1
ATOM 1571 O O . GLU A 1 209 ? -4.840 -14.009 22.907 1.00 93.62 209 GLU A O 1
ATOM 1576 N N . VAL A 1 210 ? -6.829 -14.777 22.203 1.00 94.31 210 VAL A N 1
ATOM 1577 C CA . VAL A 1 210 ? -6.606 -14.453 20.791 1.00 94.31 210 VAL A CA 1
ATOM 1578 C C . VAL A 1 210 ? -6.878 -12.967 20.555 1.00 94.31 210 VAL A C 1
ATOM 1580 O O . VAL A 1 210 ? -8.024 -12.518 20.529 1.00 94.31 210 VAL A O 1
ATOM 1583 N N . VAL A 1 211 ? -5.814 -12.200 20.330 1.00 94.62 211 VAL A N 1
ATOM 1584 C CA . VAL A 1 211 ? -5.865 -10.763 20.063 1.00 94.62 211 VAL A CA 1
ATOM 1585 C C . VAL A 1 211 ? -5.823 -10.501 18.559 1.00 94.62 211 VAL A C 1
ATOM 1587 O O . VAL A 1 211 ? -4.930 -10.944 17.832 1.00 94.62 211 VAL A O 1
ATOM 1590 N N . LYS A 1 212 ? -6.793 -9.717 18.084 1.00 95.44 212 LYS A N 1
ATOM 1591 C CA . LYS A 1 212 ? -6.883 -9.269 16.691 1.00 95.44 212 LYS A CA 1
ATOM 1592 C C . LYS A 1 212 ? -6.305 -7.865 16.550 1.00 95.44 212 LYS A C 1
ATOM 1594 O O . LYS A 1 212 ? -6.690 -6.941 17.265 1.00 95.44 212 LYS A O 1
ATOM 1599 N N . GLY A 1 213 ? -5.397 -7.677 15.596 1.00 95.00 213 GLY A N 1
ATOM 1600 C CA . GLY A 1 213 ? -4.885 -6.353 15.257 1.00 95.00 213 GLY A CA 1
ATOM 1601 C C . GLY A 1 213 ? -5.992 -5.471 14.678 1.00 95.00 213 GLY A C 1
ATOM 1602 O O . GLY A 1 213 ? -6.554 -5.804 13.640 1.00 95.00 213 GLY A O 1
ATOM 1603 N N . VAL A 1 214 ? -6.273 -4.335 15.318 1.00 96.06 214 VAL A N 1
ATOM 1604 C CA . VAL A 1 214 ? -7.414 -3.463 14.980 1.00 96.06 214 VAL A CA 1
ATOM 1605 C C . VAL A 1 214 ? -7.427 -3.047 13.501 1.00 96.06 214 VAL A C 1
ATOM 1607 O O . VAL A 1 214 ? -8.370 -3.353 12.783 1.00 96.06 214 VAL A O 1
ATOM 1610 N N . CYS A 1 215 ? -6.362 -2.391 13.020 1.00 96.81 215 CYS A N 1
ATOM 1611 C CA . CYS A 1 215 ? -6.351 -1.805 11.672 1.00 96.81 215 CYS A CA 1
ATOM 1612 C C . CYS A 1 215 ? -6.221 -2.852 10.555 1.00 96.81 215 CYS A C 1
ATOM 1614 O O . CYS A 1 215 ? -6.867 -2.727 9.521 1.00 96.81 215 CYS A O 1
ATOM 1616 N N . SER A 1 216 ? -5.432 -3.912 10.762 1.00 97.12 216 SER A N 1
ATOM 1617 C CA . SER A 1 216 ? -5.297 -4.968 9.754 1.00 97.12 216 SER A CA 1
ATOM 1618 C C . SER A 1 216 ? -6.570 -5.794 9.607 1.00 97.12 216 SER A C 1
ATOM 1620 O O . SER A 1 216 ? -6.934 -6.103 8.482 1.00 97.12 216 SER A O 1
ATOM 1622 N N . ASN A 1 217 ? -7.274 -6.111 10.700 1.00 97.31 217 ASN A N 1
ATOM 1623 C CA . ASN A 1 217 ? -8.561 -6.804 10.600 1.00 97.31 217 ASN A CA 1
ATOM 1624 C C . ASN A 1 217 ? -9.625 -5.899 9.974 1.00 97.31 217 ASN A C 1
ATOM 1626 O O . ASN A 1 217 ? -10.279 -6.337 9.039 1.00 97.31 217 ASN A O 1
ATOM 1630 N N . PHE A 1 218 ? -9.707 -4.628 10.393 1.00 97.44 218 PHE A N 1
ATOM 1631 C CA . PHE A 1 218 ? -10.579 -3.635 9.756 1.00 97.44 218 PHE A CA 1
ATOM 1632 C C . PHE A 1 218 ? -10.388 -3.603 8.234 1.00 97.44 218 PHE A C 1
ATOM 1634 O O . PHE A 1 218 ? -11.349 -3.770 7.496 1.00 97.44 218 PHE A O 1
ATOM 1641 N N . LEU A 1 219 ? -9.143 -3.469 7.766 1.00 97.31 219 LEU A N 1
ATOM 1642 C CA . LEU A 1 219 ? -8.827 -3.426 6.340 1.00 97.31 219 LEU A CA 1
ATOM 1643 C C . LEU A 1 219 ? -9.158 -4.732 5.607 1.00 97.31 219 LEU A C 1
ATOM 1645 O O . LEU A 1 219 ? -9.703 -4.691 4.510 1.00 97.31 219 LEU A O 1
ATOM 1649 N N . CYS A 1 220 ? -8.841 -5.887 6.193 1.00 96.81 220 CYS A N 1
ATOM 1650 C CA . CYS A 1 220 ? -9.144 -7.178 5.577 1.00 96.81 220 CYS A CA 1
ATOM 1651 C C . CYS A 1 220 ? -10.654 -7.476 5.537 1.00 96.81 220 CYS A C 1
ATOM 1653 O O . CYS A 1 220 ? -11.091 -8.189 4.641 1.00 96.81 220 CYS A O 1
ATOM 1655 N N . ASP A 1 221 ? -11.445 -6.912 6.454 1.00 96.81 221 ASP A N 1
ATOM 1656 C CA . ASP A 1 221 ? -12.901 -7.097 6.527 1.00 96.81 221 ASP A CA 1
ATOM 1657 C C . ASP A 1 221 ? -13.692 -6.049 5.715 1.00 96.81 221 ASP A C 1
ATOM 1659 O O . ASP A 1 221 ? -14.920 -6.143 5.615 1.00 96.81 221 ASP A O 1
ATOM 1663 N N . LEU A 1 222 ? -13.013 -5.063 5.108 1.00 96.31 222 LEU A N 1
ATOM 1664 C CA . LEU A 1 222 ? -13.655 -4.036 4.286 1.00 96.31 222 LEU A CA 1
ATOM 1665 C C . LEU A 1 222 ? -14.374 -4.649 3.084 1.00 96.31 222 LEU A C 1
ATOM 1667 O O . LEU A 1 222 ? -13.831 -5.482 2.353 1.00 96.31 222 LEU A O 1
ATOM 1671 N N . LYS A 1 223 ? -15.596 -4.174 2.845 1.00 96.50 223 LYS A N 1
ATOM 1672 C CA . LYS A 1 223 ? -16.392 -4.542 1.675 1.00 96.50 223 LYS A CA 1
ATOM 1673 C C . LYS A 1 223 ? -16.265 -3.465 0.593 1.00 96.50 223 LYS A C 1
ATOM 1675 O O . LYS A 1 223 ? -16.113 -2.286 0.925 1.00 96.50 223 LYS A O 1
ATOM 1680 N N . PRO A 1 224 ? -16.376 -3.834 -0.694 1.00 96.94 224 PRO A N 1
ATOM 1681 C CA . PRO A 1 224 ? -16.514 -2.855 -1.765 1.00 96.94 224 PRO A CA 1
ATOM 1682 C C . PRO A 1 224 ? -17.654 -1.867 -1.474 1.00 96.94 224 PRO A C 1
ATOM 1684 O O . PRO A 1 224 ? -18.738 -2.266 -1.051 1.00 96.94 224 PRO A O 1
ATOM 1687 N N . GLY A 1 225 ? -17.394 -0.578 -1.675 1.00 95.50 225 GLY A N 1
ATOM 1688 C CA . GLY A 1 225 ? -18.298 0.533 -1.371 1.00 95.50 225 GLY A CA 1
ATOM 1689 C C . GLY A 1 225 ? -18.104 1.166 0.010 1.00 95.50 225 GLY A C 1
ATOM 1690 O O . GLY A 1 225 ? -18.531 2.303 0.202 1.00 95.50 225 GLY A O 1
ATOM 1691 N N . SER A 1 226 ? -17.439 0.492 0.955 1.00 96.69 226 SER A N 1
ATOM 1692 C CA . SER A 1 226 ? -17.163 1.052 2.284 1.00 96.69 226 SER A CA 1
ATOM 1693 C C . SER A 1 226 ? -16.127 2.177 2.235 1.00 96.69 226 SER A C 1
ATOM 1695 O O . SER A 1 226 ? -15.199 2.157 1.423 1.00 96.69 226 SER A O 1
ATOM 1697 N N . GLU A 1 227 ? -16.279 3.150 3.130 1.00 97.12 227 GLU A N 1
ATOM 1698 C CA . GLU A 1 227 ? -15.371 4.289 3.251 1.00 97.12 227 GLU A CA 1
ATOM 1699 C C . GLU A 1 227 ? -14.124 3.939 4.073 1.00 97.12 227 GLU A C 1
ATOM 1701 O O . GLU A 1 227 ? -14.150 3.078 4.951 1.00 97.12 227 GLU A O 1
ATOM 1706 N N . VAL A 1 228 ? -13.009 4.609 3.781 1.00 97.25 228 VAL A N 1
ATOM 1707 C CA . VAL A 1 228 ? -11.745 4.447 4.504 1.00 97.25 228 VAL A CA 1
ATOM 1708 C C . VAL A 1 228 ? -11.061 5.796 4.704 1.00 97.25 228 VAL A C 1
ATOM 1710 O O . VAL A 1 228 ? -10.925 6.593 3.777 1.00 97.25 228 VAL A O 1
ATOM 1713 N N . LYS A 1 229 ? -10.588 6.050 5.927 1.00 97.69 229 LYS A N 1
ATOM 1714 C CA . LYS A 1 229 ? -9.840 7.265 6.274 1.00 97.69 229 LYS A CA 1
ATOM 1715 C C . LYS A 1 229 ? -8.353 7.084 5.970 1.00 97.69 229 LYS A C 1
ATOM 1717 O O . LYS A 1 229 ? -7.661 6.317 6.644 1.00 97.69 229 LYS A O 1
ATOM 1722 N N . ILE A 1 230 ? -7.864 7.825 4.980 1.00 97.69 230 ILE A N 1
ATOM 1723 C CA . ILE A 1 230 ? -6.502 7.782 4.444 1.00 97.69 230 ILE A CA 1
ATOM 1724 C C . ILE A 1 230 ? -5.745 9.065 4.813 1.00 97.69 230 ILE A C 1
ATOM 1726 O O . ILE A 1 230 ? -6.263 10.176 4.777 1.00 97.69 230 ILE A O 1
ATOM 1730 N N . THR A 1 231 ? -4.473 8.916 5.157 1.00 97.75 231 THR A N 1
ATOM 1731 C CA . THR A 1 231 ? -3.535 9.998 5.472 1.00 97.75 231 THR A CA 1
ATOM 1732 C C . THR A 1 231 ? -2.244 9.822 4.675 1.00 97.75 231 THR A C 1
ATOM 1734 O O . THR A 1 231 ? -1.933 8.721 4.214 1.00 97.75 231 THR A O 1
ATOM 1737 N N . GLY A 1 232 ? -1.460 10.890 4.540 1.00 94.38 232 GLY A N 1
ATOM 1738 C CA . GLY A 1 232 ? -0.217 10.890 3.767 1.00 94.38 232 GLY A CA 1
ATOM 1739 C C . GLY A 1 232 ? -0.352 11.637 2.434 1.00 94.38 232 GLY A C 1
ATOM 1740 O O . GLY A 1 232 ? -1.100 12.617 2.375 1.00 94.38 232 GLY A O 1
ATOM 1741 N N . PRO A 1 233 ? 0.403 11.255 1.386 1.00 96.19 233 PRO A N 1
ATOM 1742 C CA . PRO A 1 233 ? 1.444 10.214 1.353 1.00 96.19 233 PRO A CA 1
ATOM 1743 C C . PRO A 1 233 ? 2.588 10.482 2.341 1.00 96.19 233 PRO A C 1
ATOM 1745 O O . PRO A 1 233 ? 2.78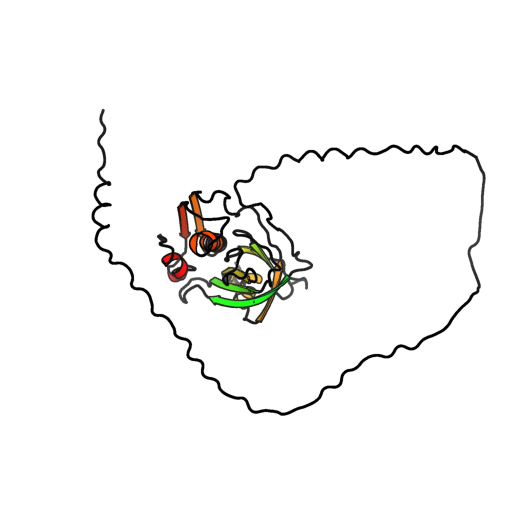2 11.615 2.778 1.00 96.19 233 PRO A O 1
ATOM 1748 N N . VAL A 1 234 ? 3.356 9.467 2.723 1.00 95.81 234 VAL A N 1
ATOM 1749 C CA . VAL A 1 234 ? 4.508 9.598 3.631 1.00 95.81 234 VAL A CA 1
ATOM 1750 C C . VAL A 1 234 ? 5.693 8.760 3.171 1.00 95.81 234 VAL A C 1
ATOM 1752 O O . VAL A 1 234 ? 5.538 7.726 2.529 1.00 95.81 234 VAL A O 1
ATOM 1755 N N . GLY A 1 235 ? 6.891 9.202 3.552 1.00 92.44 235 GLY A N 1
ATOM 1756 C CA . GLY A 1 235 ? 8.145 8.520 3.246 1.00 92.44 235 GLY A CA 1
ATOM 1757 C C . GLY A 1 235 ? 8.852 9.084 2.013 1.00 92.44 235 GLY A C 1
ATOM 1758 O O . GLY A 1 235 ? 8.223 9.485 1.035 1.00 92.44 235 GLY A O 1
ATOM 1759 N N . LYS A 1 236 ? 10.184 9.135 2.104 1.00 93.19 236 LYS A N 1
ATOM 1760 C CA . LYS A 1 236 ? 11.112 9.469 1.006 1.00 93.19 236 LYS A CA 1
ATOM 1761 C C . LYS A 1 236 ? 12.274 8.473 0.898 1.00 93.19 236 LYS A C 1
ATOM 1763 O O . LYS A 1 236 ? 13.107 8.575 0.003 1.00 93.19 236 LYS A O 1
ATOM 1768 N N . GLU A 1 237 ? 12.349 7.518 1.825 1.00 92.06 237 GLU A N 1
ATOM 1769 C CA . GLU A 1 237 ? 13.484 6.602 1.922 1.00 92.06 237 GLU A CA 1
ATOM 1770 C C . GLU A 1 237 ? 13.440 5.534 0.829 1.00 92.06 237 GLU A C 1
ATOM 1772 O O . GLU A 1 237 ? 14.453 5.250 0.204 1.00 92.06 237 GLU A O 1
ATOM 1777 N N . MET A 1 238 ? 12.262 5.001 0.525 1.00 93.81 238 MET A N 1
ATOM 1778 C CA . MET A 1 238 ? 12.097 3.931 -0.458 1.00 93.81 238 MET A CA 1
ATOM 1779 C C . MET A 1 238 ? 11.766 4.461 -1.858 1.00 93.81 238 MET A C 1
ATOM 1781 O O . MET A 1 238 ? 11.129 3.761 -2.623 1.00 93.81 238 MET A O 1
ATOM 1785 N N . LEU A 1 239 ? 12.159 5.690 -2.209 1.00 94.25 239 LEU A N 1
ATOM 1786 C CA . LEU A 1 239 ? 11.941 6.227 -3.559 1.00 94.25 239 LEU A CA 1
ATOM 1787 C C . LEU A 1 239 ? 12.863 5.554 -4.587 1.00 94.25 239 LEU A C 1
ATOM 1789 O O . LEU A 1 239 ? 14.020 5.244 -4.285 1.00 94.25 239 LEU A O 1
ATOM 1793 N N . MET A 1 240 ? 12.368 5.395 -5.816 1.00 92.50 240 MET A N 1
ATOM 1794 C CA . MET A 1 240 ? 13.135 4.841 -6.939 1.00 92.50 240 MET A CA 1
ATOM 1795 C C . MET A 1 240 ? 14.360 5.700 -7.283 1.00 92.50 240 MET A C 1
ATOM 1797 O O . MET A 1 240 ? 14.313 6.919 -7.107 1.00 92.50 240 MET A O 1
ATOM 1801 N N . PRO A 1 241 ? 15.458 5.118 -7.793 1.00 92.88 241 PRO A N 1
ATOM 1802 C CA . PRO A 1 241 ? 16.575 5.893 -8.326 1.00 92.88 241 PRO A CA 1
ATOM 1803 C C . PRO A 1 241 ? 16.164 6.695 -9.573 1.00 92.88 241 PRO A C 1
ATOM 1805 O O . PRO A 1 241 ? 15.294 6.278 -10.335 1.00 92.88 241 PRO A O 1
ATOM 1808 N N . LYS A 1 242 ? 16.805 7.851 -9.792 1.00 91.00 242 LYS A N 1
ATOM 1809 C CA . LYS A 1 242 ? 16.610 8.662 -11.009 1.00 91.00 242 LYS A CA 1
ATOM 1810 C C . LYS A 1 242 ? 17.181 7.975 -12.249 1.00 91.00 242 LYS A C 1
ATOM 1812 O O . LYS A 1 242 ? 16.620 8.118 -13.325 1.00 91.00 242 LYS A O 1
ATOM 1817 N N . ASP A 1 243 ? 18.282 7.242 -12.086 1.00 91.81 243 ASP A N 1
ATOM 1818 C CA . ASP A 1 243 ? 18.972 6.567 -13.185 1.00 91.81 243 ASP A CA 1
ATOM 1819 C C . ASP A 1 243 ? 18.141 5.381 -13.724 1.00 91.81 243 ASP A C 1
ATOM 1821 O O . ASP A 1 243 ? 17.906 4.420 -12.981 1.00 91.81 243 ASP A O 1
ATOM 1825 N N . PRO A 1 244 ? 17.702 5.419 -14.997 1.00 90.94 244 PRO A N 1
ATOM 1826 C CA . PRO A 1 244 ? 16.932 4.339 -15.614 1.00 90.94 244 PRO A CA 1
ATOM 1827 C C . PRO A 1 244 ? 17.750 3.067 -15.890 1.00 90.94 244 PRO A C 1
ATOM 1829 O O . PRO A 1 244 ? 17.166 2.014 -16.146 1.00 90.94 244 PRO A O 1
ATOM 1832 N N . ASN A 1 245 ? 19.084 3.137 -15.838 1.00 92.75 245 ASN A N 1
ATOM 1833 C CA . ASN A 1 245 ? 19.982 1.998 -16.057 1.00 92.75 245 ASN A CA 1
ATOM 1834 C C . ASN A 1 245 ? 20.514 1.401 -14.745 1.00 92.75 245 ASN A C 1
ATOM 1836 O O . ASN A 1 245 ? 21.373 0.518 -14.767 1.00 92.75 245 ASN A O 1
ATOM 1840 N N . ALA A 1 246 ? 20.027 1.875 -13.596 1.00 92.75 246 ALA A N 1
ATOM 1841 C CA . ALA A 1 246 ? 20.495 1.422 -12.297 1.00 92.75 246 ALA A CA 1
ATOM 1842 C C . ALA A 1 246 ? 20.198 -0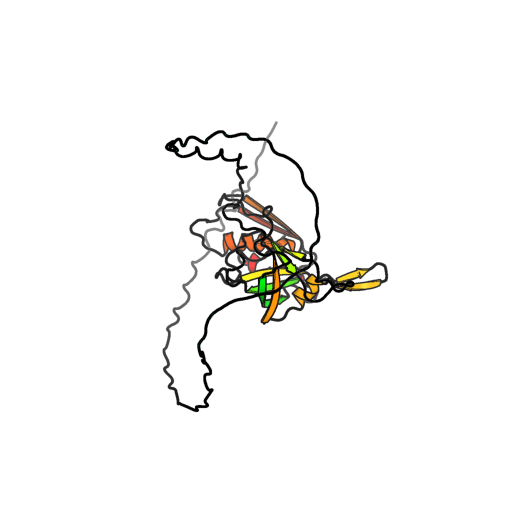.067 -12.055 1.00 92.75 246 ALA A C 1
ATOM 1844 O O . ALA A 1 246 ? 19.137 -0.584 -12.409 1.00 92.75 246 ALA A O 1
ATOM 1845 N N . THR A 1 247 ? 21.113 -0.740 -11.358 1.00 94.38 247 THR A N 1
ATOM 1846 C CA . THR A 1 247 ? 20.851 -2.064 -10.786 1.00 94.38 247 THR A CA 1
ATOM 1847 C C . THR A 1 247 ? 20.062 -1.908 -9.490 1.00 94.38 247 THR A C 1
ATOM 1849 O O . THR A 1 247 ? 20.540 -1.297 -8.533 1.00 94.38 247 THR A O 1
ATOM 1852 N N . ILE A 1 248 ? 18.860 -2.475 -9.449 1.00 94.62 248 ILE A N 1
ATOM 1853 C CA . ILE A 1 248 ? 17.930 -2.382 -8.325 1.00 94.62 248 ILE A CA 1
ATOM 1854 C C . ILE A 1 248 ? 17.755 -3.777 -7.733 1.00 94.62 248 ILE A C 1
ATOM 1856 O O . ILE A 1 248 ? 17.098 -4.640 -8.313 1.00 94.62 248 ILE A O 1
ATOM 1860 N N . ILE A 1 249 ? 18.354 -3.987 -6.562 1.00 95.44 249 ILE A N 1
ATOM 1861 C CA . ILE A 1 249 ? 18.226 -5.226 -5.792 1.00 95.44 249 ILE A CA 1
ATOM 1862 C C . ILE A 1 249 ? 17.163 -5.008 -4.715 1.00 95.44 249 ILE A C 1
ATOM 1864 O O . ILE A 1 249 ? 17.276 -4.108 -3.884 1.00 95.44 249 ILE A O 1
ATOM 1868 N N . MET A 1 250 ? 16.124 -5.830 -4.748 1.00 95.38 250 MET A N 1
ATOM 1869 C CA . MET A 1 250 ? 14.933 -5.748 -3.914 1.00 95.38 250 MET A CA 1
ATOM 1870 C C . MET A 1 250 ? 14.881 -6.977 -3.013 1.00 95.38 250 MET A C 1
ATOM 1872 O O . MET A 1 250 ? 14.796 -8.105 -3.494 1.00 95.38 250 MET A O 1
ATOM 1876 N N . LEU A 1 251 ? 14.948 -6.758 -1.702 1.00 95.88 251 LEU A N 1
ATOM 1877 C CA . LEU A 1 251 ? 14.905 -7.815 -0.694 1.00 95.88 251 LEU A CA 1
ATOM 1878 C C . LEU A 1 251 ? 13.608 -7.674 0.099 1.00 95.88 251 LEU A C 1
ATOM 1880 O O . LEU A 1 251 ? 13.419 -6.684 0.806 1.00 95.88 251 LEU A O 1
ATOM 1884 N N . ALA A 1 252 ? 12.710 -8.645 -0.037 1.00 95.00 252 ALA A N 1
ATOM 1885 C CA . ALA A 1 252 ? 11.364 -8.591 0.510 1.00 95.00 252 ALA A CA 1
ATOM 1886 C C . ALA A 1 252 ? 11.053 -9.810 1.378 1.00 95.00 252 ALA A C 1
ATOM 1888 O O . ALA A 1 252 ? 11.419 -10.938 1.053 1.00 95.00 252 ALA A O 1
ATOM 1889 N N . THR A 1 253 ? 10.294 -9.593 2.451 1.00 95.06 253 THR A N 1
ATOM 1890 C CA . THR A 1 253 ? 9.676 -10.664 3.239 1.00 95.06 253 THR A CA 1
ATOM 1891 C C . THR A 1 253 ? 8.199 -10.346 3.462 1.00 95.06 253 THR A C 1
ATOM 1893 O O . THR A 1 253 ? 7.837 -9.233 3.856 1.00 95.06 253 THR A O 1
ATOM 1896 N N . GLY A 1 254 ? 7.316 -11.305 3.164 1.00 93.69 254 GLY A N 1
ATOM 1897 C CA . GLY A 1 254 ? 5.863 -11.133 3.296 1.00 93.69 254 GLY A CA 1
ATOM 1898 C C . GLY A 1 254 ? 5.328 -9.848 2.639 1.00 93.69 254 GLY A C 1
ATOM 1899 O O . GLY A 1 254 ? 5.574 -9.586 1.464 1.00 93.69 254 GLY A O 1
ATOM 1900 N N . THR A 1 255 ? 4.615 -9.010 3.403 1.00 95.56 255 THR A N 1
ATOM 1901 C CA . THR A 1 255 ? 4.030 -7.741 2.916 1.00 95.56 255 THR A CA 1
ATOM 1902 C C . THR A 1 255 ? 5.064 -6.685 2.519 1.00 95.56 255 THR A C 1
ATOM 1904 O O . THR A 1 255 ? 4.703 -5.706 1.869 1.00 95.56 255 THR A O 1
ATOM 1907 N N . GLY A 1 256 ? 6.348 -6.888 2.840 1.00 94.94 256 GLY A N 1
ATOM 1908 C CA . GLY A 1 256 ? 7.455 -6.054 2.359 1.00 94.94 256 GLY A CA 1
ATOM 1909 C C . GLY A 1 256 ? 7.612 -6.048 0.833 1.00 94.94 256 GLY A C 1
ATOM 1910 O O . GLY A 1 256 ? 8.356 -5.231 0.305 1.00 94.94 256 GLY A O 1
ATOM 1911 N N . ILE A 1 257 ? 6.882 -6.908 0.114 1.00 95.94 257 ILE A N 1
ATOM 1912 C CA . ILE A 1 257 ? 6.792 -6.893 -1.350 1.00 95.94 257 ILE A CA 1
ATOM 1913 C C . ILE A 1 257 ? 6.060 -5.662 -1.912 1.00 95.94 257 ILE A C 1
ATOM 1915 O O . ILE A 1 257 ? 6.259 -5.317 -3.072 1.00 95.94 257 ILE A O 1
ATOM 1919 N N . ALA A 1 258 ? 5.221 -4.985 -1.119 1.00 96.56 258 ALA A N 1
ATOM 1920 C CA . ALA A 1 258 ? 4.373 -3.882 -1.583 1.00 96.56 258 ALA A CA 1
ATOM 1921 C C . ALA A 1 258 ? 5.124 -2.774 -2.361 1.00 96.56 258 ALA A C 1
ATOM 1923 O O . ALA A 1 258 ? 4.792 -2.560 -3.528 1.00 96.56 258 ALA A O 1
ATOM 1924 N N . PRO A 1 259 ? 6.166 -2.115 -1.811 1.00 96.81 259 PRO A N 1
ATOM 1925 C CA . PRO A 1 259 ? 6.876 -1.069 -2.549 1.00 96.81 259 PRO A CA 1
ATOM 1926 C C . PRO A 1 259 ? 7.596 -1.611 -3.791 1.00 96.81 259 PRO A C 1
ATOM 1928 O O . PRO A 1 259 ? 7.747 -0.898 -4.775 1.00 96.81 259 PRO A O 1
ATOM 1931 N N . PHE A 1 260 ? 8.006 -2.880 -3.792 1.00 95.81 260 PHE A N 1
ATOM 1932 C CA . PHE A 1 260 ? 8.651 -3.488 -4.954 1.00 95.81 260 PHE A CA 1
ATOM 1933 C C . PHE A 1 260 ? 7.654 -3.844 -6.054 1.00 95.81 260 PHE A C 1
ATOM 1935 O O . PHE A 1 260 ? 7.985 -3.718 -7.228 1.00 95.81 260 PHE A O 1
ATOM 1942 N N . ARG A 1 261 ? 6.408 -4.194 -5.707 1.00 95.75 261 ARG A N 1
ATOM 1943 C CA . ARG A 1 261 ? 5.318 -4.283 -6.689 1.00 95.75 261 ARG A CA 1
ATOM 1944 C C . ARG A 1 261 ? 5.091 -2.944 -7.375 1.00 95.75 261 ARG A C 1
ATOM 1946 O O . ARG A 1 261 ? 5.027 -2.913 -8.597 1.00 95.75 261 ARG A O 1
ATOM 1953 N N . SER A 1 262 ? 5.055 -1.864 -6.598 1.00 96.25 262 SER A N 1
ATOM 1954 C CA . SER A 1 262 ? 4.952 -0.492 -7.105 1.00 96.25 262 SER A CA 1
ATOM 1955 C C . SER A 1 262 ? 6.083 -0.162 -8.095 1.00 96.25 262 SER A C 1
ATOM 1957 O O . SER A 1 262 ? 5.827 0.319 -9.197 1.00 96.25 262 SER A O 1
ATOM 1959 N N . PHE A 1 263 ? 7.325 -0.522 -7.753 1.00 95.06 263 PHE A N 1
ATOM 1960 C CA . PHE A 1 263 ? 8.499 -0.334 -8.614 1.00 95.06 263 PHE A CA 1
ATOM 1961 C C . PHE A 1 263 ? 8.402 -1.137 -9.914 1.00 95.06 263 PHE A C 1
ATOM 1963 O O . PHE A 1 263 ? 8.581 -0.591 -10.999 1.00 95.06 263 PHE A O 1
ATOM 1970 N N . LEU A 1 264 ? 8.126 -2.437 -9.804 1.00 93.56 264 LEU A N 1
ATOM 1971 C CA . LEU A 1 264 ? 8.078 -3.357 -10.938 1.00 93.56 264 LEU A CA 1
ATOM 1972 C C . LEU A 1 264 ? 6.956 -2.998 -11.918 1.00 93.56 264 LEU A C 1
ATOM 1974 O O . LEU A 1 264 ? 7.153 -3.119 -13.124 1.00 93.56 264 LEU A O 1
ATOM 1978 N N . TRP A 1 265 ? 5.821 -2.502 -11.417 1.00 94.06 265 TRP A N 1
ATOM 1979 C CA . TRP A 1 265 ? 4.747 -1.953 -12.248 1.00 94.06 265 TRP A CA 1
ATOM 1980 C C . TRP A 1 265 ? 5.239 -0.805 -13.126 1.00 94.06 265 TRP A C 1
ATOM 1982 O O . TRP A 1 265 ? 5.152 -0.893 -14.349 1.00 94.06 265 TRP A O 1
ATOM 1992 N N . LYS A 1 266 ? 5.880 0.198 -12.525 1.00 93.38 266 LYS A N 1
ATOM 1993 C CA . LYS A 1 266 ? 6.449 1.324 -13.272 1.00 93.38 266 LYS A CA 1
ATOM 1994 C C . LYS A 1 266 ? 7.563 0.923 -14.244 1.00 93.38 266 LYS A C 1
ATOM 1996 O O . LYS A 1 266 ? 7.709 1.537 -15.293 1.00 93.38 266 LYS A O 1
ATOM 2001 N N . MET A 1 267 ? 8.374 -0.077 -13.894 1.00 92.12 267 MET A N 1
ATOM 2002 C CA . MET A 1 267 ? 9.501 -0.520 -14.726 1.00 92.12 267 MET A CA 1
ATOM 2003 C C . MET A 1 267 ? 9.073 -1.342 -15.943 1.00 92.12 267 MET A C 1
ATOM 2005 O O . MET A 1 267 ? 9.674 -1.193 -17.003 1.00 92.12 267 MET A O 1
ATOM 2009 N N . PHE A 1 268 ? 8.100 -2.245 -15.778 1.00 91.12 268 PHE A N 1
ATOM 2010 C CA . PHE A 1 268 ? 7.824 -3.298 -16.762 1.00 91.12 268 PHE A CA 1
ATOM 2011 C C . PHE A 1 268 ? 6.404 -3.288 -17.329 1.00 91.12 268 PHE A C 1
ATOM 2013 O O . PHE A 1 268 ? 6.203 -3.794 -18.431 1.00 91.12 268 PHE A O 1
ATOM 2020 N N . PHE A 1 269 ? 5.428 -2.741 -16.603 1.00 90.06 269 PHE A N 1
ATOM 2021 C CA . PHE A 1 269 ? 4.023 -2.743 -17.022 1.00 90.06 269 PHE A CA 1
ATOM 2022 C C . PHE A 1 269 ? 3.557 -1.394 -17.575 1.00 90.06 269 PHE A C 1
ATOM 2024 O O . PHE A 1 269 ? 2.552 -1.339 -18.279 1.00 90.06 269 PHE A O 1
ATOM 2031 N N . GLU A 1 270 ? 4.293 -0.321 -17.296 1.00 90.75 270 GLU A N 1
ATOM 2032 C CA . GLU A 1 270 ? 3.963 1.034 -17.726 1.00 90.75 270 GLU A CA 1
ATOM 2033 C C . GLU A 1 270 ? 4.966 1.559 -18.753 1.00 90.75 270 GLU A C 1
ATOM 2035 O O . GLU A 1 270 ? 6.142 1.194 -18.758 1.00 90.75 270 GLU A O 1
ATOM 2040 N N . GLN A 1 271 ? 4.494 2.448 -19.625 1.00 88.62 271 GLN A N 1
ATOM 2041 C CA . GLN A 1 271 ? 5.335 3.184 -20.561 1.00 88.62 271 GLN A CA 1
ATOM 2042 C C . GLN 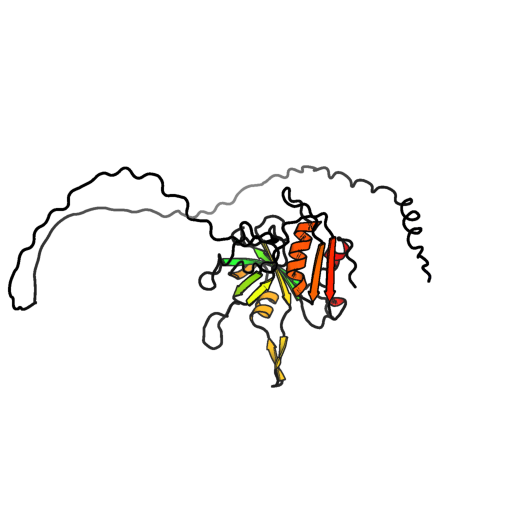A 1 271 ? 5.313 4.656 -20.171 1.00 88.62 271 GLN A C 1
ATOM 2044 O O . GLN A 1 271 ? 4.274 5.306 -20.252 1.00 88.62 271 GLN A O 1
ATOM 2049 N N . HIS A 1 272 ? 6.467 5.166 -19.754 1.00 89.12 272 HIS A N 1
ATOM 2050 C CA . HIS A 1 272 ? 6.665 6.570 -19.415 1.00 89.12 272 HIS A CA 1
ATOM 2051 C C . HIS A 1 272 ? 7.648 7.187 -20.412 1.00 89.12 272 HIS A C 1
ATOM 2053 O O . HIS A 1 272 ? 8.688 6.594 -20.705 1.00 89.12 272 HIS A O 1
ATOM 2059 N N . GLU A 1 273 ? 7.331 8.366 -20.947 1.00 87.50 273 GLU A N 1
ATOM 2060 C CA . GLU A 1 273 ? 8.213 9.072 -21.891 1.00 87.50 273 GLU A CA 1
ATOM 2061 C C . GLU A 1 273 ? 9.511 9.541 -21.217 1.00 87.50 273 GLU A C 1
ATOM 2063 O O . GLU A 1 273 ? 10.581 9.527 -21.824 1.00 87.50 273 GLU A O 1
ATOM 2068 N N . ASP A 1 274 ? 9.421 9.913 -19.940 1.00 87.69 274 ASP A N 1
ATOM 2069 C CA . ASP A 1 274 ? 10.517 10.408 -19.108 1.00 87.69 274 ASP A CA 1
ATOM 2070 C C . ASP A 1 274 ? 11.299 9.290 -18.398 1.00 87.69 274 ASP A C 1
ATOM 2072 O O . ASP A 1 274 ? 12.415 9.520 -17.925 1.00 87.69 274 ASP A O 1
ATOM 2076 N N . TYR A 1 275 ? 10.752 8.071 -18.329 1.00 88.06 275 TYR A N 1
ATOM 2077 C CA . TYR A 1 275 ? 11.368 6.961 -17.606 1.00 88.06 275 TYR A CA 1
ATOM 2078 C C . TYR A 1 275 ? 11.208 5.620 -18.327 1.00 88.06 275 TYR A C 1
ATOM 2080 O O . TYR A 1 275 ? 10.168 4.969 -18.268 1.00 88.06 275 TYR A O 1
ATOM 2088 N N . LYS A 1 276 ? 12.299 5.144 -18.933 1.00 91.94 276 LYS A N 1
ATOM 2089 C CA . LYS A 1 276 ? 12.377 3.803 -19.522 1.00 91.94 276 LYS A CA 1
ATOM 2090 C C . LYS A 1 276 ? 13.452 2.980 -18.831 1.00 91.94 276 LYS A C 1
ATOM 2092 O O . LYS A 1 276 ? 14.638 3.194 -19.069 1.00 91.94 276 LYS A O 1
ATOM 2097 N N . PHE A 1 277 ? 13.038 2.041 -17.986 1.00 91.88 277 PHE A N 1
ATOM 2098 C CA . PHE A 1 277 ? 13.964 1.183 -17.256 1.00 91.88 277 PHE A CA 1
ATOM 2099 C C . PHE A 1 277 ? 14.681 0.211 -18.204 1.00 91.88 277 PHE A C 1
ATOM 2101 O O . PHE A 1 277 ? 14.045 -0.612 -18.855 1.00 91.88 277 PHE A O 1
ATOM 2108 N N . ASN A 1 278 ? 16.011 0.300 -18.264 1.00 91.06 278 ASN A N 1
ATOM 2109 C CA . ASN A 1 278 ? 16.874 -0.616 -19.025 1.00 91.06 278 ASN A CA 1
ATOM 2110 C C . ASN A 1 278 ? 17.981 -1.228 -18.144 1.00 91.06 278 ASN A C 1
ATOM 2112 O O . ASN A 1 278 ? 18.938 -1.813 -18.652 1.00 91.06 278 ASN A O 1
ATOM 2116 N N . GLY A 1 279 ? 17.879 -1.054 -16.823 1.00 91.06 279 GLY A N 1
ATOM 2117 C CA . GLY A 1 279 ? 18.805 -1.619 -15.850 1.00 91.06 279 GLY A CA 1
ATOM 2118 C C . GLY A 1 279 ? 18.512 -3.084 -15.516 1.00 91.06 279 GLY A C 1
ATOM 2119 O O . GLY A 1 279 ? 17.776 -3.787 -16.208 1.00 91.06 279 GLY A O 1
ATOM 2120 N N . LEU A 1 280 ? 19.083 -3.542 -14.402 1.00 91.69 280 LEU A N 1
ATOM 2121 C CA . LEU A 1 280 ? 18.838 -4.875 -13.851 1.00 91.69 280 LEU A CA 1
ATOM 2122 C C . LEU A 1 280 ? 17.968 -4.766 -12.598 1.00 91.69 280 LEU A C 1
ATOM 2124 O O . LEU A 1 280 ? 18.395 -4.180 -11.606 1.00 91.69 280 LEU A O 1
ATOM 2128 N N . ALA A 1 281 ? 16.778 -5.362 -12.617 1.00 93.44 281 ALA A N 1
ATOM 2129 C CA . ALA A 1 281 ? 15.930 -5.504 -11.437 1.00 93.44 281 ALA A CA 1
ATOM 2130 C C . ALA A 1 281 ? 16.034 -6.937 -10.903 1.00 93.44 281 ALA A C 1
ATOM 2132 O O . ALA A 1 281 ? 15.745 -7.889 -11.627 1.00 93.44 281 ALA A O 1
ATOM 2133 N N . TRP A 1 282 ? 16.439 -7.099 -9.643 1.00 93.44 282 TRP A N 1
ATOM 2134 C CA . TRP A 1 282 ? 16.543 -8.407 -8.998 1.00 93.44 282 TRP A CA 1
ATOM 2135 C C . TRP A 1 282 ? 15.707 -8.421 -7.725 1.00 93.44 282 TRP A C 1
ATOM 2137 O O . TRP A 1 282 ? 15.951 -7.619 -6.830 1.00 93.44 282 TRP A O 1
ATOM 2147 N N . LEU A 1 283 ? 14.712 -9.302 -7.645 1.00 92.75 283 LEU A N 1
ATOM 2148 C CA . LEU A 1 283 ? 13.818 -9.414 -6.496 1.00 92.75 283 LEU A CA 1
ATOM 2149 C C . LEU A 1 283 ? 14.002 -10.771 -5.817 1.00 92.75 283 LEU A C 1
ATOM 2151 O O . LEU A 1 283 ? 13.874 -11.813 -6.452 1.00 92.75 283 LEU A O 1
ATOM 2155 N N . PHE A 1 284 ? 14.246 -10.729 -4.511 1.00 93.69 284 PHE A N 1
ATOM 2156 C CA . PHE A 1 284 ? 14.262 -11.880 -3.620 1.00 93.69 284 PHE A CA 1
ATOM 2157 C C . PHE A 1 284 ? 13.084 -11.761 -2.657 1.00 93.69 284 PHE A C 1
ATOM 2159 O O . PHE A 1 284 ? 12.979 -10.770 -1.930 1.00 93.69 284 PHE A O 1
ATOM 2166 N N . LEU A 1 285 ? 12.196 -12.756 -2.657 1.00 94.12 285 LEU A N 1
ATOM 2167 C CA . LEU A 1 285 ? 10.988 -12.768 -1.837 1.00 94.12 285 LEU A CA 1
ATOM 2168 C C . LEU A 1 285 ? 10.990 -13.980 -0.902 1.00 94.12 285 LEU A C 1
ATOM 2170 O O . LEU A 1 285 ? 10.729 -15.099 -1.323 1.00 94.12 285 LEU A O 1
ATOM 2174 N N . GLY A 1 286 ? 11.224 -13.735 0.385 1.00 94.19 286 GLY A N 1
ATOM 2175 C CA . GLY A 1 286 ? 11.117 -14.756 1.423 1.00 94.19 286 GLY A CA 1
ATOM 2176 C C . GLY A 1 286 ? 9.681 -14.909 1.926 1.00 94.19 286 GLY A C 1
ATOM 2177 O O . GLY A 1 286 ? 9.101 -13.962 2.473 1.00 94.19 286 GLY A O 1
ATOM 2178 N N . VAL A 1 287 ? 9.119 -16.111 1.791 1.00 93.69 287 VAL A N 1
ATOM 2179 C CA . VAL A 1 287 ? 7.805 -16.488 2.335 1.00 93.69 287 VAL A CA 1
ATOM 2180 C C . VAL A 1 287 ? 7.871 -17.858 3.021 1.00 93.69 287 VAL A C 1
ATOM 2182 O O . VAL A 1 287 ? 8.713 -18.674 2.654 1.00 93.69 287 VAL A O 1
ATOM 2185 N N . PRO A 1 288 ? 7.018 -18.132 4.027 1.00 91.44 288 PRO A N 1
ATOM 2186 C CA . PRO A 1 288 ? 7.079 -19.388 4.775 1.00 91.44 288 PRO A CA 1
ATOM 2187 C C . PRO A 1 288 ? 6.606 -20.609 3.974 1.00 91.44 288 PRO A C 1
ATOM 2189 O O . PRO A 1 288 ? 7.134 -21.699 4.162 1.00 91.44 288 PRO A O 1
ATOM 2192 N N . THR A 1 289 ? 5.599 -20.451 3.112 1.00 91.12 289 THR A N 1
ATOM 2193 C CA . THR A 1 289 ? 5.018 -21.548 2.320 1.00 91.12 289 THR A CA 1
ATOM 2194 C C . THR A 1 289 ? 4.706 -21.094 0.896 1.00 91.12 289 THR A C 1
ATOM 2196 O O . THR A 1 289 ? 4.515 -19.903 0.639 1.00 91.12 289 THR A O 1
ATOM 2199 N N . SER A 1 290 ? 4.587 -22.031 -0.047 1.00 89.25 290 SER A N 1
ATOM 2200 C CA . SER A 1 290 ? 4.225 -21.710 -1.436 1.00 89.25 290 SER A CA 1
ATOM 2201 C C . SER A 1 290 ? 2.853 -21.033 -1.558 1.00 89.25 290 SER A C 1
ATOM 2203 O O . SER A 1 290 ? 2.694 -20.142 -2.388 1.00 89.25 290 SER A O 1
ATOM 2205 N N . ASP A 1 291 ? 1.903 -21.367 -0.680 1.00 89.31 291 ASP A N 1
ATOM 2206 C CA . ASP A 1 291 ? 0.561 -20.756 -0.631 1.00 89.31 291 ASP A CA 1
ATOM 2207 C C . ASP A 1 291 ? 0.570 -19.311 -0.103 1.00 89.31 291 ASP A C 1
ATOM 2209 O O . ASP A 1 291 ? -0.431 -18.596 -0.188 1.00 89.31 291 ASP A O 1
ATOM 2213 N N . THR A 1 292 ? 1.711 -18.864 0.432 1.00 91.06 292 THR A N 1
ATOM 2214 C CA . THR A 1 292 ? 1.953 -17.473 0.841 1.00 91.06 292 THR A CA 1
ATOM 2215 C C . THR A 1 292 ? 2.737 -16.656 -0.183 1.00 91.06 292 THR A C 1
ATOM 2217 O O . THR A 1 292 ? 3.066 -15.503 0.097 1.00 91.06 292 THR A O 1
ATOM 2220 N N . LEU A 1 293 ? 3.022 -17.209 -1.370 1.00 91.62 293 LEU A N 1
ATOM 2221 C CA . LEU A 1 293 ? 3.651 -16.468 -2.466 1.00 91.62 293 LEU A CA 1
ATOM 2222 C C . LEU A 1 293 ? 2.697 -15.398 -3.010 1.00 91.62 293 LEU A C 1
ATOM 2224 O O . LEU A 1 293 ? 1.800 -15.665 -3.806 1.00 91.62 293 LEU A O 1
ATOM 2228 N N . LEU A 1 294 ? 2.920 -14.159 -2.580 1.00 92.69 294 LEU A N 1
ATOM 2229 C CA . LEU A 1 294 ? 2.107 -13.009 -2.962 1.00 92.69 294 LEU A CA 1
ATOM 2230 C C . LEU A 1 294 ? 2.385 -12.611 -4.414 1.00 92.69 294 LEU A C 1
ATOM 2232 O O . LEU A 1 294 ? 3.546 -12.489 -4.792 1.00 92.69 294 LEU A O 1
ATOM 2236 N N . TYR A 1 295 ? 1.333 -12.345 -5.197 1.00 91.69 295 TYR A N 1
ATOM 2237 C CA . TYR A 1 295 ? 1.399 -11.868 -6.593 1.00 91.69 295 TYR A CA 1
ATOM 2238 C C . TYR A 1 295 ? 2.180 -12.772 -7.567 1.00 91.69 295 TYR A C 1
ATOM 2240 O O . TYR A 1 295 ? 2.709 -12.293 -8.568 1.00 91.69 295 TYR A O 1
ATOM 2248 N N . LYS A 1 296 ? 2.230 -14.083 -7.302 1.00 86.38 296 LYS A N 1
ATOM 2249 C CA . LYS A 1 296 ? 2.981 -15.071 -8.098 1.00 86.38 296 LYS A CA 1
ATOM 2250 C C . LYS A 1 296 ? 2.765 -14.946 -9.612 1.00 86.38 296 LYS A C 1
ATOM 2252 O O . LYS A 1 296 ? 3.721 -14.999 -10.377 1.00 86.38 296 LYS A O 1
ATOM 2257 N N . GLU A 1 297 ? 1.522 -14.753 -10.041 1.00 83.69 297 GLU A N 1
ATOM 2258 C CA . GLU A 1 297 ? 1.158 -14.631 -11.458 1.00 83.69 297 GLU A CA 1
ATOM 2259 C C . GLU A 1 297 ? 1.784 -13.401 -12.125 1.00 83.69 297 GLU A C 1
ATOM 2261 O O . GLU A 1 297 ? 2.301 -13.493 -13.237 1.00 83.69 297 GLU A O 1
ATOM 2266 N N . VAL A 1 298 ? 1.813 -12.272 -11.409 1.00 82.19 298 VAL A N 1
ATOM 2267 C CA . VAL A 1 298 ? 2.433 -11.029 -11.885 1.00 82.19 298 VAL A CA 1
ATOM 2268 C C . VAL A 1 298 ? 3.931 -11.256 -12.099 1.00 82.19 298 VAL A C 1
ATOM 2270 O O . VAL A 1 298 ? 4.463 -10.919 -13.153 1.00 82.19 298 VAL A O 1
ATOM 2273 N N . TRP A 1 299 ? 4.609 -11.901 -11.148 1.00 80.56 299 TRP A N 1
ATOM 2274 C CA . TRP A 1 299 ? 6.051 -12.170 -11.232 1.00 80.56 299 TRP A CA 1
ATOM 2275 C C . TRP A 1 299 ? 6.418 -13.156 -12.337 1.00 80.56 299 TRP A C 1
ATOM 2277 O O . TRP A 1 299 ? 7.426 -12.964 -13.011 1.00 80.56 299 TRP A O 1
ATOM 2287 N N . ASN A 1 300 ? 5.584 -14.171 -12.570 1.00 77.00 300 ASN A N 1
ATOM 2288 C CA . ASN A 1 300 ? 5.812 -15.132 -13.647 1.00 77.00 300 ASN A CA 1
ATOM 2289 C C . ASN A 1 300 ? 5.776 -14.467 -15.027 1.00 77.00 300 ASN A C 1
ATOM 2291 O O . ASN A 1 300 ? 6.518 -14.871 -15.918 1.00 77.00 300 ASN A O 1
ATOM 2295 N N . SER A 1 301 ? 4.943 -13.435 -15.204 1.00 70.19 301 SER A N 1
ATOM 2296 C CA . SER A 1 301 ? 4.894 -12.688 -16.466 1.00 70.19 301 SER A CA 1
ATOM 2297 C C . SER A 1 301 ? 6.158 -11.846 -16.703 1.00 70.19 301 SER A C 1
ATOM 2299 O O . SER A 1 301 ? 6.580 -11.657 -17.842 1.00 70.19 301 SER A O 1
ATOM 2301 N N . VAL A 1 302 ? 6.822 -11.422 -15.624 1.00 63.47 302 VAL A N 1
ATOM 2302 C CA . VAL A 1 302 ? 8.054 -10.620 -15.637 1.00 63.47 302 VAL A CA 1
ATOM 2303 C C . VAL A 1 302 ? 9.278 -11.527 -15.469 1.00 63.47 302 VAL A C 1
ATOM 2305 O O . VAL A 1 302 ? 10.154 -11.207 -14.686 1.00 63.47 302 VAL A O 1
ATOM 2308 N N . TRP A 1 303 ? 9.333 -12.691 -16.139 1.00 51.47 303 TRP A N 1
ATOM 2309 C CA . TRP A 1 303 ? 10.490 -13.620 -16.177 1.00 51.47 303 TRP A CA 1
ATOM 2310 C C . TRP A 1 303 ? 11.348 -13.642 -14.893 1.00 51.47 303 TRP A C 1
ATOM 2312 O O . TRP A 1 303 ? 12.576 -13.517 -14.935 1.00 51.47 303 TRP A O 1
ATOM 2322 N N . LEU A 1 304 ? 10.694 -13.736 -13.733 1.00 48.66 304 LEU A N 1
ATOM 2323 C CA . LEU A 1 304 ? 11.337 -13.504 -12.450 1.00 48.66 304 LEU A CA 1
ATOM 2324 C C . LEU A 1 304 ? 11.648 -14.854 -11.802 1.00 48.66 304 LEU A C 1
ATOM 2326 O O . LEU A 1 304 ? 10.743 -15.635 -11.510 1.00 48.66 304 LEU A O 1
ATOM 2330 N N . TYR A 1 305 ? 12.928 -15.149 -11.574 1.00 39.53 305 TYR A N 1
ATOM 2331 C CA . TYR A 1 305 ? 13.327 -16.335 -10.815 1.00 39.53 305 TYR A CA 1
ATOM 2332 C C . TYR A 1 305 ? 12.972 -16.127 -9.338 1.00 39.53 305 TYR A C 1
ATOM 2334 O O . TYR A 1 305 ? 13.683 -15.426 -8.623 1.00 39.53 305 TYR A O 1
ATOM 2342 N N . CYS A 1 306 ? 11.869 -16.725 -8.885 1.00 36.38 306 CYS A N 1
ATOM 2343 C CA . CYS A 1 306 ? 11.538 -16.820 -7.465 1.00 36.3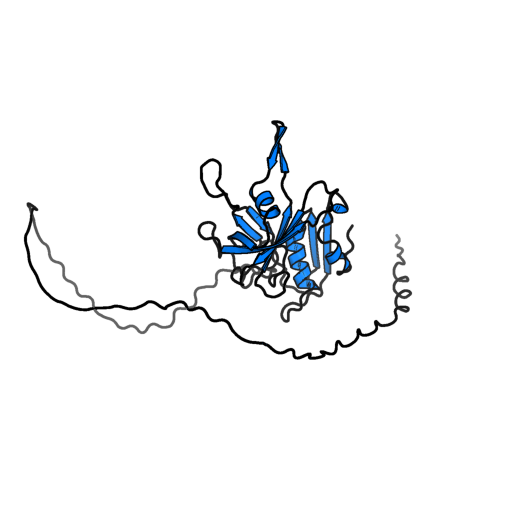8 306 CYS A CA 1
ATOM 2344 C C . CYS A 1 306 ? 12.304 -18.015 -6.876 1.00 36.38 306 CYS A C 1
ATOM 2346 O O . CYS A 1 306 ? 12.043 -19.152 -7.273 1.00 36.38 306 CYS A O 1
ATOM 2348 N N . TRP A 1 307 ? 13.270 -17.745 -5.997 1.00 31.23 307 TRP A N 1
ATOM 2349 C CA . TRP A 1 307 ? 14.032 -18.748 -5.241 1.00 31.23 307 TRP A CA 1
ATOM 2350 C C . TRP A 1 307 ? 13.494 -18.881 -3.820 1.00 31.23 307 TRP A C 1
ATOM 2352 O O . TRP A 1 307 ? 13.128 -17.830 -3.246 1.00 31.23 307 TRP A O 1
#

Organism: Aegilops tauschii subsp. strangulata (NCBI:txid200361)